Protein AF-T1EB18-F1 (afdb_monomer_lite)

Organism: Anopheles aquasalis (NCBI:txid42839)

Secondary structure (DSSP, 8-state):
-------------------------S--------SS----HHHHHHHHHHHHHHHHHHHHHHHHHHHHHHTSHHHHHHHTTHHHHHHHHHHHHHHHHHHHHHHHTT--THHHHHHHHHHHHHHHTTPPP-HHHHTTT--S---HHHHHHHHHHHTTTS-TT-----HHHHHHHHHHHHHHH--S-TTSPPPPHHHHHHHHHHHHHHHHHHHHHHHHHHHHHHHH-SS--HHHHHHHHHHHHHHHHHHHHHHHHHHHHHHHHHHHHH-GGGHHHHHHHHHHHHHHHHHHHHHHHHHHHTTHHHHHHHH-

pLDDT: mean 82.97, std 19.91, range [29.72, 98.75]

Sequence (308 aa):
YRWSGHARGHWQETMTILQENDPGLLNNGTTGLTPNDGVILSQVLREAKAKTEERERNLKQIQKHQYKKKLHFETLFDDYHGLVHLEALEMLSKQAQLKLESLMAPLTGKALEELQETMTEVKELCELPEMESETADADGTQTVDELEQKLRETIIDLDPSVKVDFGEILKSWSDYTAWLDENKHADGETRSVQDIFEKAMHALAQTTALCVLRMHKLAEILLISEHHSTATEADVLVQLTTVFCWHLSGVAARFCTELTNHNQNNSPSNESDGSTLITNIFLEGSNSTSYIQNAFQLFIPILQLGAA

Structure (mmCIF, N/CA/C/O backbone):
data_AF-T1EB18-F1
#
_entry.id   AF-T1EB18-F1
#
loop_
_atom_site.group_PDB
_atom_site.id
_atom_site.type_symbol
_atom_site.label_atom_id
_atom_site.label_alt_id
_atom_site.label_comp_id
_atom_site.label_asym_id
_atom_site.label_entity_id
_atom_site.label_seq_id
_atom_site.pdbx_PDB_ins_code
_atom_site.Cartn_x
_atom_site.Cartn_y
_atom_site.Cartn_z
_atom_site.occupancy
_atom_site.B_iso_or_equiv
_atom_site.auth_seq_id
_atom_site.auth_comp_id
_atom_site.auth_asym_id
_atom_site.auth_atom_id
_atom_site.pdbx_PDB_model_num
ATOM 1 N N . TYR A 1 1 ? -6.576 -37.513 -68.461 1.00 35.91 1 TYR A N 1
ATOM 2 C CA . TYR A 1 1 ? -6.617 -37.045 -69.858 1.00 35.91 1 TYR A CA 1
ATOM 3 C C . TYR A 1 1 ? -5.973 -35.672 -69.931 1.00 35.91 1 TYR A C 1
ATOM 5 O O . TYR A 1 1 ? -6.165 -34.867 -69.034 1.00 35.91 1 TYR A O 1
ATOM 13 N N . ARG A 1 2 ? -5.116 -35.495 -70.936 1.00 33.94 2 ARG A N 1
ATOM 14 C CA . ARG A 1 2 ? -4.273 -34.328 -71.238 1.00 33.94 2 ARG A CA 1
ATOM 15 C C . ARG A 1 2 ? -5.111 -33.187 -71.858 1.00 33.94 2 ARG A C 1
ATOM 17 O O . ARG A 1 2 ? -6.259 -33.442 -72.198 1.00 33.94 2 ARG A O 1
ATOM 24 N N . TRP A 1 3 ? -4.452 -32.038 -72.080 1.00 31.92 3 TRP A N 1
ATOM 25 C CA . TRP A 1 3 ? -4.815 -30.790 -72.806 1.00 31.92 3 TRP A CA 1
ATOM 26 C C . TRP A 1 3 ? -5.098 -29.601 -71.858 1.00 31.92 3 TRP A C 1
ATOM 28 O O . TRP A 1 3 ? -6.080 -29.629 -71.137 1.00 31.92 3 TRP A O 1
ATOM 38 N N . SER A 1 4 ? -4.182 -28.646 -71.613 1.00 33.25 4 SER A N 1
ATOM 39 C CA . SER A 1 4 ? -3.475 -27.663 -72.479 1.00 33.25 4 SER A CA 1
ATOM 40 C C . SER A 1 4 ? -4.336 -26.466 -72.904 1.00 33.25 4 SER A C 1
ATOM 42 O O . SER A 1 4 ? -5.259 -26.658 -73.684 1.00 33.25 4 SER A O 1
ATOM 44 N N . GLY A 1 5 ? -3.907 -25.239 -72.555 1.00 31.50 5 GLY A N 1
ATOM 45 C CA . GLY A 1 5 ? -4.131 -24.061 -73.413 1.00 31.50 5 GLY A CA 1
ATOM 46 C C . GLY A 1 5 ? -4.424 -22.711 -72.742 1.00 31.50 5 GLY A C 1
ATOM 47 O O . GLY A 1 5 ? -5.575 -22.341 -72.610 1.00 31.50 5 GLY A O 1
ATOM 48 N N . HIS A 1 6 ? -3.362 -21.970 -72.406 1.00 31.78 6 HIS A N 1
ATOM 49 C CA . HIS A 1 6 ? -3.142 -20.530 -72.653 1.00 31.78 6 HIS A CA 1
ATOM 50 C C . HIS A 1 6 ? -4.270 -19.466 -72.517 1.00 31.78 6 HIS A C 1
ATOM 52 O O . HIS A 1 6 ? -5.118 -19.321 -73.384 1.00 31.78 6 HIS A O 1
ATOM 58 N N . ALA A 1 7 ? -4.017 -18.556 -71.563 1.00 32.62 7 ALA A N 1
ATOM 59 C CA . ALA A 1 7 ? -3.806 -17.103 -71.726 1.00 32.62 7 ALA A CA 1
ATOM 60 C C . ALA A 1 7 ? -4.971 -16.098 -71.918 1.00 32.62 7 ALA A C 1
ATOM 62 O O . ALA A 1 7 ? -5.691 -16.119 -72.906 1.00 32.62 7 ALA A O 1
ATOM 63 N N . ARG A 1 8 ? -4.864 -15.051 -71.074 1.00 31.05 8 ARG A N 1
ATOM 64 C CA . ARG A 1 8 ? -5.254 -13.630 -71.231 1.00 31.05 8 ARG A CA 1
ATOM 65 C C . ARG A 1 8 ? -6.743 -13.263 -71.160 1.00 31.05 8 ARG A C 1
ATOM 67 O O . ARG A 1 8 ? -7.561 -13.748 -71.920 1.00 31.05 8 ARG A O 1
ATOM 74 N N . GLY A 1 9 ? -7.026 -12.265 -70.322 1.00 31.56 9 GLY A N 1
ATOM 75 C CA . GLY A 1 9 ? -8.305 -11.553 -70.257 1.00 31.56 9 GLY A CA 1
ATOM 76 C C . GLY A 1 9 ? -8.589 -11.116 -68.826 1.00 31.56 9 GLY A C 1
ATOM 77 O O . GLY A 1 9 ? -9.067 -11.907 -68.035 1.00 31.56 9 GLY A O 1
ATOM 78 N N . HIS A 1 10 ? -8.046 -9.976 -68.406 1.00 38.00 10 HIS A N 1
ATOM 79 C CA . HIS A 1 10 ? -8.822 -8.739 -68.269 1.00 38.00 10 HIS A CA 1
ATOM 80 C C . HIS A 1 10 ? -9.708 -8.727 -67.017 1.00 38.00 10 HIS A C 1
ATOM 82 O O . HIS A 1 10 ? -10.790 -9.295 -66.982 1.00 38.00 10 HIS A O 1
ATOM 88 N N . TRP A 1 11 ? -9.219 -7.998 -66.013 1.00 29.72 11 TRP A N 1
ATOM 89 C CA . TRP A 1 11 ? -9.999 -7.435 -64.921 1.00 29.72 11 TRP A CA 1
ATOM 90 C C . TRP A 1 11 ? -11.101 -6.522 -65.495 1.00 29.72 11 TRP A C 1
ATOM 92 O O . TRP A 1 11 ? -10.872 -5.360 -65.816 1.00 29.72 11 TRP A O 1
ATOM 102 N N . GLN A 1 12 ? -12.277 -7.105 -65.676 1.00 34.66 12 GLN A N 1
ATOM 103 C CA . GLN A 1 12 ? -13.614 -6.510 -65.719 1.00 34.66 12 GLN A CA 1
ATOM 104 C C . GLN A 1 12 ? -14.324 -7.234 -64.564 1.00 34.66 12 GLN A C 1
ATOM 106 O O . GLN A 1 12 ? -14.189 -8.444 -64.456 1.00 34.66 12 GLN A O 1
ATOM 111 N N . GLU A 1 13 ? -14.957 -6.646 -63.565 1.00 39.91 13 GLU A N 1
ATOM 112 C CA . GLU A 1 13 ? -15.755 -5.442 -63.417 1.00 39.91 13 GLU A CA 1
ATOM 113 C C . GLU A 1 13 ? -15.852 -5.211 -61.906 1.00 39.91 13 GLU A C 1
ATOM 115 O O . GLU A 1 13 ? -16.069 -6.170 -61.176 1.00 39.91 13 GLU A O 1
ATOM 120 N N . THR A 1 14 ? -15.725 -3.967 -61.453 1.00 37.41 14 THR A N 1
ATOM 121 C CA . THR A 1 14 ? -16.657 -3.318 -60.512 1.00 37.41 14 THR A CA 1
ATOM 122 C C . THR A 1 14 ? -16.026 -2.001 -60.086 1.00 37.41 14 THR A C 1
ATOM 124 O O . THR A 1 14 ? -15.282 -1.963 -59.113 1.00 37.41 14 THR A O 1
ATOM 127 N N . MET A 1 15 ? -16.310 -0.918 -60.806 1.00 35.84 15 MET A N 1
ATOM 128 C CA . MET A 1 15 ? -16.722 0.308 -60.122 1.00 35.84 15 MET A CA 1
ATOM 129 C C . MET A 1 15 ? -17.376 1.263 -61.118 1.00 35.84 15 MET A C 1
ATOM 131 O O . MET A 1 15 ? -16.737 1.938 -61.920 1.00 35.84 15 MET A O 1
ATOM 135 N N . THR A 1 16 ? -18.694 1.226 -61.059 1.00 39.66 16 THR A N 1
ATOM 136 C CA . THR A 1 16 ? -19.677 2.269 -61.327 1.00 39.66 16 THR A CA 1
ATOM 137 C C . THR A 1 16 ? -19.113 3.689 -61.494 1.00 39.66 16 THR A C 1
ATOM 139 O O . THR A 1 16 ? -18.669 4.329 -60.548 1.00 39.66 16 THR A O 1
ATOM 142 N N . ILE A 1 17 ? -19.172 4.157 -62.740 1.00 40.59 17 ILE A N 1
ATOM 143 C CA . ILE A 1 17 ? -19.657 5.463 -63.211 1.00 40.59 17 ILE A CA 1
ATOM 144 C C . ILE A 1 17 ? -19.913 6.513 -62.110 1.00 40.59 17 ILE A C 1
ATOM 146 O O . ILE A 1 17 ? -20.942 6.478 -61.441 1.00 40.59 17 ILE A O 1
ATOM 150 N N . LEU A 1 18 ? -19.056 7.534 -62.070 1.00 35.44 18 LEU A N 1
ATOM 151 C CA . LEU A 1 18 ? -19.477 8.928 -61.920 1.00 35.44 18 LEU A CA 1
ATOM 152 C C . LEU A 1 18 ? -18.779 9.734 -63.022 1.00 35.44 18 LEU A C 1
ATOM 154 O O . LEU A 1 18 ? -17.599 10.064 -62.936 1.00 35.44 18 LEU A O 1
ATOM 158 N N . GLN A 1 19 ? -19.516 9.965 -64.108 1.00 39.31 19 GLN A N 1
ATOM 159 C CA . GLN A 1 19 ? -19.239 11.046 -65.042 1.00 39.31 19 GLN A CA 1
ATOM 160 C C . GLN A 1 19 ? -19.678 12.345 -64.377 1.00 39.31 19 GLN A C 1
ATOM 162 O O . GLN A 1 19 ? -20.857 12.473 -64.072 1.00 39.31 19 GLN A O 1
ATOM 167 N N . GLU A 1 20 ? -18.774 13.310 -64.246 1.00 35.75 20 GLU A N 1
ATOM 168 C CA . GLU A 1 20 ? -19.122 14.726 -64.342 1.00 35.75 20 GLU A CA 1
ATOM 169 C C . GLU A 1 20 ? -17.867 15.543 -64.693 1.00 35.75 20 GLU A C 1
ATOM 171 O O . GLU A 1 20 ? -16.955 15.703 -63.894 1.00 35.75 20 GLU A O 1
ATOM 176 N N . ASN A 1 21 ? -17.833 15.971 -65.960 1.00 34.28 21 ASN A N 1
ATOM 177 C CA . ASN A 1 21 ? -17.252 17.207 -66.491 1.00 34.28 21 ASN A CA 1
ATOM 178 C C . ASN A 1 21 ? -15.937 17.743 -65.900 1.00 34.28 21 ASN A C 1
ATOM 180 O O . ASN A 1 21 ? -15.946 18.475 -64.916 1.00 34.28 21 ASN A O 1
ATOM 184 N N . ASP A 1 22 ? -14.856 17.593 -66.666 1.00 38.22 22 ASP A N 1
ATOM 185 C CA . ASP A 1 22 ? -13.725 18.524 -66.616 1.00 38.22 22 ASP A CA 1
ATOM 186 C C . ASP A 1 22 ? -13.431 19.022 -68.046 1.00 38.22 22 ASP A C 1
ATOM 188 O O . ASP A 1 22 ? -12.770 18.329 -68.829 1.00 38.22 22 ASP A O 1
ATOM 192 N N . PRO A 1 23 ? -14.006 20.162 -68.482 1.00 42.31 23 PRO A N 1
ATOM 193 C CA . PRO A 1 23 ? -13.724 20.717 -69.791 1.00 42.31 23 PRO A CA 1
ATOM 194 C C . PRO A 1 23 ? -12.602 21.754 -69.674 1.00 42.31 23 PRO A C 1
ATOM 196 O O . PRO A 1 23 ? -12.813 22.848 -69.158 1.00 42.31 23 PRO A O 1
ATOM 199 N N . GLY A 1 24 ? -11.432 21.454 -70.244 1.00 37.28 24 GLY A N 1
ATOM 200 C CA . GLY A 1 24 ? -10.524 22.517 -70.689 1.00 37.28 24 GLY A CA 1
ATOM 201 C C . GLY A 1 24 ? -9.061 22.404 -70.282 1.00 37.28 24 GLY A C 1
ATOM 202 O O . GLY A 1 24 ? -8.487 23.372 -69.796 1.00 37.28 24 GLY A O 1
ATOM 203 N N . LEU A 1 25 ? -8.404 21.291 -70.603 1.00 46.94 25 LEU A N 1
ATOM 204 C CA . LEU A 1 25 ? -6.999 21.360 -70.998 1.00 46.94 25 LEU A CA 1
ATOM 205 C C . LEU A 1 25 ? -6.944 21.078 -72.497 1.00 46.94 25 LEU A C 1
ATOM 207 O O . LEU A 1 25 ? -7.123 19.933 -72.900 1.00 46.94 25 LEU A O 1
ATOM 211 N N . LEU A 1 26 ? -6.766 22.131 -73.302 1.00 43.50 26 LEU A N 1
ATOM 212 C CA . LEU A 1 26 ? -5.869 22.206 -74.467 1.00 43.50 26 LEU A CA 1
ATOM 213 C C . LEU A 1 26 ? -6.271 23.359 -75.413 1.00 43.50 26 LEU A C 1
ATOM 215 O O . LEU A 1 26 ? -7.321 23.343 -76.046 1.00 43.50 26 LEU A O 1
ATOM 219 N N . ASN A 1 27 ? -5.313 24.281 -75.560 1.00 41.81 27 ASN A N 1
ATOM 220 C CA . ASN A 1 27 ? -4.990 25.088 -76.741 1.00 41.81 27 ASN A CA 1
ATOM 221 C C . ASN A 1 27 ? -5.851 26.305 -77.143 1.00 41.81 27 ASN A C 1
ATOM 223 O O . ASN A 1 27 ? -6.819 26.197 -77.888 1.00 41.81 27 ASN A O 1
ATOM 227 N N . ASN A 1 28 ? -5.298 27.483 -76.808 1.00 40.25 28 ASN A N 1
ATOM 228 C CA . ASN A 1 28 ? -4.898 28.589 -77.708 1.00 40.25 2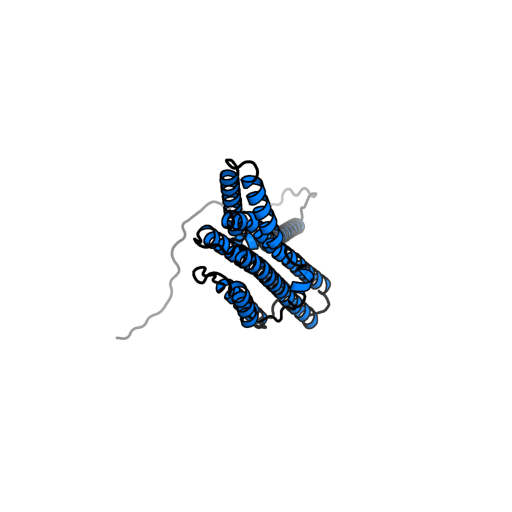8 ASN A CA 1
ATOM 229 C C . ASN A 1 28 ? -5.422 29.960 -77.255 1.00 40.25 28 ASN A C 1
ATOM 231 O O . ASN A 1 28 ? -6.625 30.160 -77.142 1.00 40.25 28 ASN A O 1
ATOM 235 N N . GLY A 1 29 ? -4.517 30.938 -77.130 1.00 34.31 29 GLY A N 1
ATOM 236 C CA . GLY A 1 29 ? -4.879 32.359 -77.180 1.00 34.31 29 GLY A CA 1
ATOM 237 C C . GLY A 1 29 ? -4.299 33.213 -76.059 1.00 34.31 29 GLY A C 1
ATOM 238 O O . GLY A 1 29 ? -4.858 33.325 -74.976 1.00 34.31 29 GLY A O 1
ATOM 239 N N . THR A 1 30 ? -3.191 33.879 -76.365 1.00 50.88 30 THR A N 1
ATOM 240 C CA . THR A 1 30 ? -2.752 35.140 -75.759 1.00 50.88 30 THR A CA 1
ATOM 241 C C . THR A 1 30 ? -3.914 36.111 -75.523 1.00 50.88 30 THR A C 1
ATOM 243 O O . THR A 1 30 ? -4.433 36.631 -76.503 1.00 50.88 30 THR A O 1
ATOM 246 N N . THR A 1 31 ? -4.249 36.428 -74.267 1.00 42.47 31 THR A N 1
ATOM 247 C CA . THR A 1 31 ? -4.858 37.719 -73.876 1.00 42.47 31 THR A CA 1
ATOM 248 C C . THR A 1 31 ? -4.901 37.863 -72.352 1.00 42.47 31 THR A C 1
ATOM 250 O O . THR A 1 31 ? -5.552 37.073 -71.680 1.00 42.47 31 THR A O 1
ATOM 253 N N . GLY A 1 32 ? -4.261 38.911 -71.819 1.00 41.47 32 GLY A N 1
ATOM 254 C CA . GLY A 1 32 ? -4.670 39.508 -70.541 1.00 41.47 32 GLY A CA 1
ATOM 255 C C . GLY A 1 32 ? -3.857 39.191 -69.283 1.00 41.47 32 GLY A C 1
ATOM 256 O O . GLY A 1 32 ? -4.443 39.128 -68.210 1.00 41.47 32 GLY A O 1
ATOM 257 N N . LEU A 1 33 ? -2.530 39.047 -69.360 1.00 39.03 33 LEU A N 1
ATOM 258 C CA . LEU A 1 33 ? -1.693 39.225 -68.167 1.00 39.03 33 LEU A CA 1
ATOM 259 C C . LEU A 1 33 ? -1.500 40.726 -67.915 1.00 39.03 33 LEU A C 1
ATOM 261 O O . LEU A 1 33 ? -0.715 41.381 -68.598 1.00 39.03 33 LEU A O 1
ATOM 265 N N . THR A 1 34 ? -2.208 41.269 -66.926 1.00 45.31 34 THR A N 1
ATOM 266 C CA . THR A 1 34 ? -1.762 42.476 -66.222 1.00 45.31 34 THR A CA 1
ATOM 267 C C . THR A 1 34 ? -0.538 42.095 -65.382 1.00 45.31 34 THR A C 1
ATOM 269 O O . THR A 1 34 ? -0.651 41.215 -64.524 1.00 45.31 34 THR A O 1
ATOM 272 N N . PRO A 1 35 ? 0.642 42.691 -65.610 1.00 48.31 35 PRO A N 1
ATOM 273 C CA . PRO A 1 35 ? 1.857 42.283 -64.925 1.00 48.31 35 PRO A CA 1
ATOM 274 C C . PRO A 1 35 ? 1.935 42.998 -63.577 1.00 48.31 35 PRO A C 1
ATOM 276 O O . PRO A 1 35 ? 2.548 44.059 -63.522 1.00 48.31 35 PRO A O 1
ATOM 279 N N . ASN A 1 36 ? 1.302 42.477 -62.513 1.00 48.25 36 ASN A N 1
ATOM 280 C CA . ASN A 1 36 ? 1.765 42.832 -61.160 1.00 48.25 36 ASN A CA 1
ATOM 281 C C . ASN A 1 36 ? 1.329 42.016 -59.930 1.00 48.25 36 ASN A C 1
ATOM 283 O O . ASN A 1 36 ? 1.527 42.518 -58.836 1.00 48.25 36 ASN A O 1
ATOM 287 N N . ASP A 1 37 ? 0.819 40.789 -60.022 1.00 50.00 37 ASP A N 1
ATOM 288 C CA . ASP A 1 37 ? 0.705 39.963 -58.800 1.00 50.00 37 ASP A CA 1
ATOM 289 C C . ASP A 1 37 ? 0.818 38.476 -59.135 1.00 50.00 37 ASP A C 1
ATOM 291 O O . ASP A 1 37 ? -0.136 37.701 -59.147 1.00 50.00 37 ASP A O 1
ATOM 295 N N . GLY A 1 38 ? 2.034 38.080 -59.504 1.00 47.12 38 GLY A N 1
ATOM 296 C CA . GLY A 1 38 ? 2.382 36.681 -59.689 1.00 47.12 38 GLY A CA 1
ATOM 297 C C . GLY A 1 38 ? 2.643 36.043 -58.335 1.00 47.12 38 GLY A C 1
ATOM 298 O O . GLY A 1 38 ? 3.783 36.043 -57.878 1.00 47.12 38 GLY A O 1
ATOM 299 N N . VAL A 1 39 ? 1.619 35.465 -57.704 1.00 56.50 39 VAL A N 1
ATOM 300 C CA . VAL A 1 39 ? 1.867 34.516 -56.615 1.00 56.50 39 VAL A CA 1
ATOM 301 C C . VAL A 1 39 ? 2.577 33.320 -57.242 1.00 56.50 39 VAL A C 1
ATOM 303 O O . VAL A 1 39 ? 1.981 32.512 -57.955 1.00 56.50 39 VAL A O 1
ATOM 306 N N . ILE A 1 40 ? 3.894 33.262 -57.060 1.00 69.75 40 ILE A N 1
ATOM 307 C CA . ILE A 1 40 ? 4.738 32.243 -57.672 1.00 69.75 40 ILE A CA 1
ATOM 308 C C . ILE A 1 40 ? 4.269 30.892 -57.125 1.00 69.75 40 ILE A C 1
ATOM 310 O O . ILE A 1 40 ? 4.207 30.702 -55.914 1.00 69.75 40 ILE A O 1
ATOM 314 N N . LEU A 1 41 ? 3.946 29.931 -57.993 1.00 62.25 41 LEU A N 1
ATOM 315 C CA . LEU A 1 41 ? 3.484 28.597 -57.585 1.00 62.25 41 LEU A CA 1
ATOM 316 C C . LEU A 1 41 ? 4.438 27.933 -56.571 1.00 62.25 41 LEU A C 1
ATOM 318 O O . LEU A 1 41 ? 4.001 27.226 -55.668 1.00 62.25 41 LEU A O 1
ATOM 322 N N . SER A 1 42 ? 5.740 28.219 -56.661 1.00 64.06 42 SER A N 1
ATOM 323 C CA . SER A 1 42 ? 6.738 27.778 -55.680 1.00 64.06 42 SER A CA 1
ATOM 324 C C . SER A 1 42 ? 6.554 28.401 -54.289 1.00 64.06 42 SER A C 1
ATOM 326 O O . SER A 1 42 ? 6.836 27.736 -53.296 1.00 64.06 42 SER A O 1
ATOM 328 N N . GLN A 1 43 ? 6.051 29.633 -54.194 1.00 76.31 43 GLN A N 1
ATOM 329 C CA . GLN A 1 43 ? 5.703 30.297 -52.938 1.00 76.31 43 GLN A CA 1
ATOM 330 C C . GLN A 1 43 ? 4.457 29.662 -52.315 1.00 76.31 43 GLN A C 1
ATOM 332 O O . GLN A 1 43 ? 4.492 29.325 -51.135 1.00 76.31 43 GLN A O 1
ATOM 337 N N . VAL A 1 44 ? 3.425 29.377 -53.118 1.00 79.38 44 VAL A N 1
ATOM 338 C CA . VAL A 1 44 ? 2.217 28.660 -52.661 1.00 79.38 44 VAL A CA 1
ATOM 339 C C . VAL A 1 44 ? 2.562 27.256 -52.167 1.00 79.38 44 VAL A C 1
ATOM 341 O O . VAL A 1 44 ? 2.127 26.851 -51.093 1.00 79.38 44 VAL A O 1
ATOM 344 N N . LEU A 1 45 ? 3.385 26.509 -52.910 1.00 72.50 45 LEU A N 1
ATOM 345 C CA . LEU A 1 45 ? 3.817 25.165 -52.517 1.00 72.50 45 LEU A CA 1
ATOM 346 C C . LEU A 1 45 ? 4.699 25.184 -51.261 1.00 72.50 45 LEU A C 1
ATOM 348 O O . LEU A 1 45 ? 4.582 24.297 -50.416 1.00 72.50 45 LEU A O 1
ATOM 352 N N . ARG A 1 46 ? 5.561 26.197 -51.106 1.00 78.00 46 ARG A N 1
ATOM 353 C CA . ARG A 1 46 ? 6.393 26.372 -49.907 1.00 78.00 46 ARG A CA 1
ATOM 354 C C . ARG A 1 46 ? 5.550 26.723 -48.683 1.00 78.00 46 ARG A C 1
ATOM 356 O O . ARG A 1 46 ? 5.802 26.179 -47.613 1.00 78.00 46 ARG A O 1
ATOM 363 N N . GLU A 1 47 ? 4.550 27.582 -48.842 1.00 82.19 47 GLU A N 1
ATOM 364 C CA . GLU A 1 47 ? 3.612 27.951 -47.780 1.00 82.19 47 GLU A CA 1
ATOM 365 C C . GLU A 1 47 ? 2.708 26.772 -47.392 1.00 82.19 47 GLU A C 1
ATOM 367 O O . GLU A 1 47 ? 2.547 26.478 -46.209 1.00 82.19 47 GLU A O 1
ATOM 372 N N . ALA A 1 48 ? 2.203 26.016 -48.373 1.00 74.44 48 ALA A N 1
ATOM 373 C CA . ALA A 1 48 ? 1.446 24.792 -48.133 1.00 74.44 48 ALA A CA 1
ATOM 374 C C . ALA A 1 48 ? 2.285 23.744 -47.383 1.00 74.44 48 ALA A C 1
ATOM 376 O O . ALA A 1 48 ? 1.810 23.192 -46.390 1.00 74.44 48 ALA A O 1
ATOM 377 N N . LYS A 1 49 ? 3.546 23.531 -47.793 1.00 80.12 49 LYS A N 1
ATOM 378 C CA . LYS A 1 49 ? 4.486 22.630 -47.109 1.00 80.12 49 LYS A CA 1
ATOM 379 C C . LYS A 1 49 ? 4.778 23.085 -45.674 1.00 80.12 49 LYS A C 1
ATOM 381 O O . LYS A 1 49 ? 4.727 22.271 -44.754 1.00 80.12 49 LYS A O 1
ATOM 386 N N . ALA A 1 50 ? 5.028 24.378 -45.464 1.00 81.12 50 ALA A N 1
ATOM 387 C CA . ALA A 1 50 ? 5.262 24.934 -44.131 1.00 81.12 50 ALA A CA 1
ATOM 388 C C . ALA A 1 50 ? 4.041 24.742 -43.215 1.00 81.12 50 ALA A C 1
ATOM 390 O O . ALA A 1 50 ? 4.188 24.313 -42.072 1.00 81.12 50 ALA A O 1
ATOM 391 N N . LYS A 1 51 ? 2.831 24.961 -43.741 1.00 84.44 51 LYS A N 1
ATOM 392 C CA . LYS A 1 51 ? 1.571 24.773 -43.011 1.00 84.44 51 LYS A CA 1
ATOM 393 C C . LYS A 1 51 ? 1.288 23.305 -42.686 1.00 84.44 51 LYS A C 1
ATOM 395 O O . LYS A 1 51 ? 0.745 23.012 -41.621 1.00 84.44 51 LYS A O 1
ATOM 400 N N . THR A 1 52 ? 1.642 22.368 -43.570 1.00 74.19 52 THR A N 1
ATOM 401 C CA . THR A 1 52 ? 1.543 20.929 -43.271 1.00 74.19 52 THR A CA 1
ATOM 402 C C . THR A 1 52 ? 2.551 20.497 -42.212 1.00 74.19 52 THR A C 1
ATOM 404 O O . THR A 1 52 ? 2.167 19.790 -41.286 1.00 74.19 52 THR A O 1
ATOM 407 N N . GLU A 1 53 ? 3.797 20.974 -42.283 1.00 82.38 53 GLU A N 1
ATOM 408 C CA . GLU A 1 53 ? 4.820 20.675 -41.273 1.00 82.38 53 GLU A CA 1
ATOM 409 C C . GLU A 1 53 ? 4.459 21.259 -39.900 1.00 82.38 53 GLU A C 1
ATOM 411 O O . GLU A 1 53 ? 4.648 20.606 -38.879 1.00 82.38 53 GLU A O 1
ATOM 416 N N . GLU A 1 54 ? 3.912 22.475 -39.850 1.00 81.25 54 GLU A N 1
ATOM 417 C CA . GLU A 1 54 ? 3.436 23.092 -38.609 1.00 81.25 54 GLU A CA 1
ATOM 418 C C . GLU A 1 54 ? 2.265 22.310 -37.998 1.00 81.25 54 GLU A C 1
ATOM 420 O O . GLU A 1 54 ? 2.275 22.016 -36.804 1.00 81.25 54 GLU A O 1
ATOM 425 N N . ARG A 1 55 ? 1.290 21.887 -38.814 1.00 70.69 55 ARG A N 1
ATOM 426 C CA . ARG A 1 55 ? 0.199 21.010 -38.355 1.00 70.69 55 ARG A CA 1
ATOM 427 C C . ARG A 1 55 ? 0.715 19.673 -37.833 1.00 70.69 55 ARG A C 1
ATOM 429 O O . ARG A 1 55 ? 0.220 19.202 -36.814 1.00 70.69 55 ARG A O 1
ATOM 436 N N . GLU A 1 56 ? 1.702 19.079 -38.496 1.00 74.88 56 GLU A N 1
ATOM 437 C CA . GLU A 1 56 ? 2.317 17.827 -38.056 1.00 74.88 56 GLU A CA 1
ATOM 438 C C . GLU A 1 56 ? 3.063 18.004 -36.723 1.00 74.88 56 GLU A C 1
ATOM 440 O O . GLU A 1 56 ? 2.906 17.181 -35.822 1.00 74.88 56 GLU A O 1
ATOM 445 N N . ARG A 1 57 ? 3.815 19.102 -36.548 1.00 78.31 57 ARG A N 1
ATOM 446 C CA . ARG A 1 57 ? 4.462 19.449 -35.269 1.00 78.31 57 ARG A CA 1
ATOM 447 C C . ARG A 1 57 ? 3.431 19.644 -34.156 1.00 78.31 57 ARG A C 1
ATOM 449 O O . ARG A 1 57 ? 3.593 19.065 -33.084 1.00 78.31 57 ARG A O 1
ATOM 456 N N . ASN A 1 58 ? 2.350 20.377 -34.424 1.00 77.31 58 ASN A N 1
ATOM 457 C CA . ASN A 1 58 ? 1.276 20.610 -33.457 1.00 77.31 58 ASN A CA 1
ATOM 458 C C . ASN A 1 58 ? 0.570 19.302 -33.072 1.00 77.31 58 ASN A C 1
ATOM 460 O O . ASN A 1 58 ? 0.335 19.057 -31.891 1.00 77.31 58 ASN A O 1
ATOM 464 N N . LEU A 1 59 ? 0.285 18.426 -34.041 1.00 68.25 59 LEU A N 1
ATOM 465 C CA . LEU A 1 59 ? -0.315 17.118 -33.776 1.00 68.25 59 LEU A CA 1
ATOM 466 C C . LEU A 1 59 ? 0.612 16.236 -32.928 1.00 68.25 59 LEU A C 1
ATOM 468 O O . LEU A 1 59 ? 0.158 15.666 -31.939 1.00 68.25 59 LEU A O 1
ATOM 472 N N . LYS A 1 60 ? 1.912 16.183 -33.249 1.00 71.62 60 LYS A N 1
ATOM 473 C CA . LYS A 1 60 ? 2.918 15.467 -32.445 1.00 71.62 60 LYS A CA 1
ATOM 474 C C . LYS A 1 60 ? 3.025 16.030 -31.027 1.00 71.62 60 LYS A C 1
ATOM 476 O O . LYS A 1 60 ? 3.168 15.267 -30.076 1.00 71.62 60 LYS A O 1
ATOM 481 N N . GLN A 1 61 ? 2.925 17.348 -30.857 1.00 69.69 61 GLN A N 1
ATOM 482 C CA . GLN A 1 61 ? 2.960 17.987 -29.541 1.00 69.69 61 GLN A CA 1
ATOM 483 C C . GLN A 1 61 ? 1.707 17.670 -28.715 1.00 69.69 61 GLN A C 1
ATOM 485 O O . GLN A 1 61 ? 1.829 17.346 -27.534 1.00 69.69 61 GLN A O 1
ATOM 490 N N . ILE A 1 62 ? 0.521 17.692 -29.333 1.00 67.94 62 ILE A N 1
ATOM 491 C CA . ILE A 1 62 ? -0.739 17.284 -28.695 1.00 67.94 62 ILE A CA 1
ATOM 492 C C . ILE A 1 62 ? -0.687 15.802 -28.312 1.00 67.94 62 ILE A C 1
ATOM 494 O O . ILE A 1 62 ? -1.028 15.463 -27.183 1.00 67.94 62 ILE A O 1
ATOM 498 N N . GLN A 1 63 ? -0.204 14.927 -29.198 1.00 63.03 63 GLN A N 1
ATOM 499 C CA . GLN A 1 63 ? -0.031 13.498 -28.915 1.00 63.03 63 GLN A CA 1
ATOM 500 C C . GLN A 1 63 ? 0.954 13.262 -27.766 1.00 63.03 63 GLN A C 1
ATOM 502 O O . GLN A 1 63 ? 0.642 12.519 -26.841 1.00 63.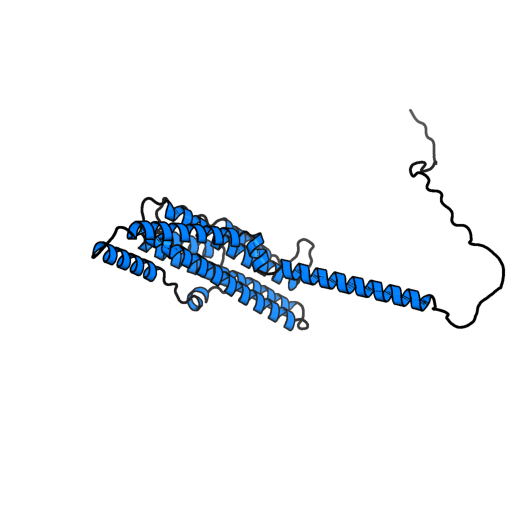03 63 GLN A O 1
ATOM 507 N N . LYS A 1 64 ? 2.104 13.951 -27.759 1.00 66.62 64 LYS A N 1
ATOM 508 C CA . LYS A 1 64 ? 3.079 13.890 -26.659 1.00 66.62 64 LYS A CA 1
ATOM 509 C C . LYS A 1 64 ? 2.473 14.364 -25.338 1.00 66.62 64 LYS A C 1
ATOM 511 O O . LYS A 1 64 ? 2.738 13.767 -24.301 1.00 66.62 64 LYS A O 1
ATOM 516 N N . HIS A 1 65 ? 1.669 15.426 -25.359 1.00 61.31 65 HIS A N 1
ATOM 517 C CA . HIS A 1 65 ? 0.989 15.923 -24.165 1.00 61.31 65 HIS A CA 1
ATOM 518 C C . HIS A 1 65 ? -0.089 14.947 -23.667 1.00 61.31 65 HIS A C 1
ATOM 520 O O . HIS A 1 65 ? -0.149 14.673 -22.474 1.00 61.31 65 HIS A O 1
ATOM 526 N N . GLN A 1 66 ? -0.885 14.364 -24.569 1.00 52.94 66 GLN A N 1
ATOM 527 C CA . GLN A 1 66 ? -1.865 13.331 -24.222 1.00 52.94 66 GLN A CA 1
ATOM 528 C C . GLN A 1 66 ? -1.202 12.072 -23.656 1.00 52.94 66 GLN A C 1
ATOM 530 O O . GLN A 1 66 ? -1.684 11.537 -22.665 1.00 52.94 66 GLN A O 1
ATOM 535 N N . TYR A 1 67 ? -0.089 11.628 -24.238 1.00 60.84 67 TYR A N 1
ATOM 536 C CA . TYR A 1 67 ? 0.679 10.486 -23.744 1.00 60.84 67 TYR A CA 1
ATOM 537 C C . TYR A 1 67 ? 1.283 10.764 -22.359 1.00 60.84 67 TYR A C 1
ATOM 539 O O . TYR A 1 67 ? 1.109 9.965 -21.450 1.00 60.84 67 TYR A O 1
ATOM 547 N N . LYS A 1 68 ? 1.872 11.948 -22.140 1.00 65.06 68 LYS A N 1
ATOM 548 C CA . LYS A 1 68 ? 2.343 12.362 -20.805 1.00 65.06 68 LYS A CA 1
ATOM 549 C C . LYS A 1 68 ? 1.227 12.430 -19.764 1.00 65.06 68 LYS A C 1
ATOM 551 O O . LYS A 1 68 ? 1.470 12.100 -18.614 1.00 65.06 68 LYS A O 1
ATOM 556 N N . LYS A 1 69 ? 0.025 12.864 -20.158 1.00 59.41 69 LYS A N 1
ATOM 557 C CA . LYS A 1 69 ? -1.140 12.875 -19.267 1.00 59.41 69 LYS A CA 1
ATOM 558 C C . LYS A 1 69 ? -1.587 11.455 -18.915 1.00 59.41 69 LYS A C 1
ATOM 560 O O . LYS A 1 69 ? -1.911 11.210 -17.767 1.00 59.41 69 LYS A O 1
ATOM 565 N N . LYS A 1 70 ? -1.576 10.528 -19.879 1.00 62.38 70 LYS A N 1
ATOM 566 C CA . LYS A 1 70 ? -1.859 9.106 -19.621 1.00 62.38 70 LYS A CA 1
ATOM 567 C C . LYS A 1 70 ? -0.823 8.454 -18.706 1.00 62.38 70 LYS A C 1
ATOM 569 O O . LYS A 1 70 ? -1.184 7.605 -17.913 1.00 62.38 70 LYS A O 1
ATOM 574 N N . LEU A 1 71 ? 0.435 8.880 -18.799 1.00 77.19 71 LEU A N 1
ATOM 575 C CA . LEU A 1 71 ? 1.523 8.403 -17.944 1.00 77.19 71 LEU A CA 1
ATOM 576 C C . LEU A 1 71 ? 1.592 9.118 -16.582 1.00 77.19 71 LEU A C 1
ATOM 578 O O . LEU A 1 71 ? 2.540 8.933 -15.825 1.00 77.19 71 LEU A O 1
ATOM 582 N N . HIS A 1 72 ? 0.630 9.984 -16.270 1.00 87.88 72 HIS A N 1
ATOM 583 C CA . HIS A 1 72 ? 0.585 10.616 -14.963 1.00 87.88 72 HIS A CA 1
ATOM 584 C C . HIS A 1 72 ? 0.172 9.586 -13.908 1.00 87.88 72 HIS A C 1
ATOM 586 O O . HIS A 1 72 ? -0.800 8.858 -14.117 1.00 87.88 72 HIS A O 1
ATOM 592 N N . PHE A 1 73 ? 0.892 9.548 -12.784 1.00 91.81 73 PHE A N 1
ATOM 593 C CA . PHE A 1 73 ? 0.685 8.570 -11.717 1.00 91.81 73 PHE A CA 1
ATOM 594 C C . PHE A 1 73 ? -0.786 8.448 -11.307 1.00 91.81 73 PHE A C 1
ATOM 596 O O . PHE A 1 73 ? -1.314 7.343 -11.305 1.00 91.81 73 PHE A O 1
ATOM 603 N N . GLU A 1 74 ? -1.475 9.567 -11.056 1.00 91.31 74 GLU A N 1
ATOM 604 C CA . GLU A 1 74 ? -2.886 9.561 -10.640 1.00 91.31 74 GLU A CA 1
ATOM 605 C C . GLU A 1 74 ? -3.808 8.896 -11.671 1.00 91.31 74 GLU A C 1
ATOM 607 O O . GLU A 1 74 ? -4.749 8.199 -11.306 1.00 91.31 74 GLU A O 1
ATOM 612 N N . THR A 1 75 ? -3.528 9.080 -12.967 1.00 93.00 75 THR A N 1
ATOM 613 C CA . THR A 1 75 ? -4.312 8.449 -14.041 1.00 93.00 75 THR A CA 1
ATOM 614 C C . THR A 1 75 ? -4.078 6.943 -14.071 1.00 93.00 75 THR A C 1
ATOM 616 O O . THR A 1 75 ? -5.033 6.182 -14.151 1.00 93.00 75 THR A O 1
ATOM 619 N N . LEU A 1 76 ? -2.823 6.502 -13.945 1.00 95.94 76 LEU A N 1
ATOM 620 C CA . LEU A 1 76 ? -2.502 5.075 -13.879 1.00 95.94 76 LEU A CA 1
ATOM 621 C C . LEU A 1 76 ? -3.067 4.426 -12.613 1.00 95.94 76 LEU A C 1
ATOM 623 O O . LEU A 1 76 ? -3.569 3.309 -12.661 1.00 95.94 76 LEU A O 1
ATOM 627 N N . PHE A 1 77 ? -2.998 5.121 -11.482 1.00 96.88 77 PHE A N 1
ATOM 628 C CA . PHE A 1 77 ? -3.541 4.649 -10.215 1.00 96.88 77 PHE A CA 1
ATOM 629 C C . PHE A 1 77 ? -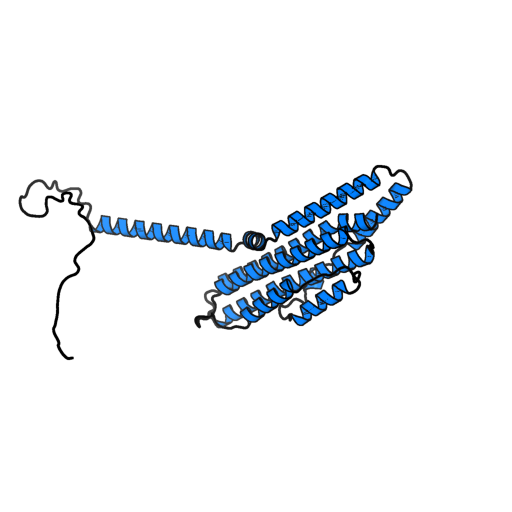5.058 4.436 -10.306 1.00 96.88 77 PHE A C 1
ATOM 631 O O . PHE A 1 77 ? -5.557 3.412 -9.837 1.00 96.88 77 PHE A O 1
ATOM 638 N N . ASP A 1 78 ? -5.776 5.345 -10.972 1.00 96.25 78 ASP A N 1
ATOM 639 C CA . ASP A 1 78 ? -7.200 5.190 -11.287 1.00 96.25 78 ASP A CA 1
ATOM 640 C C . ASP A 1 78 ? -7.463 4.033 -12.269 1.00 96.25 78 ASP A C 1
ATOM 642 O O . ASP A 1 78 ? -8.342 3.207 -12.024 1.00 96.25 78 ASP A O 1
ATOM 646 N N . ASP A 1 79 ? -6.643 3.876 -13.316 1.00 96.62 79 ASP A N 1
ATOM 647 C CA . ASP A 1 79 ? -6.740 2.745 -14.257 1.00 96.62 79 ASP A CA 1
ATOM 648 C C . ASP A 1 79 ? -6.568 1.383 -13.542 1.00 96.62 79 ASP A C 1
ATOM 650 O O . ASP A 1 79 ? -7.230 0.395 -13.879 1.00 96.62 79 ASP A O 1
ATOM 654 N N . TYR A 1 80 ? -5.728 1.322 -12.502 1.00 98.06 80 TYR A N 1
ATOM 655 C CA . TYR A 1 80 ? -5.579 0.159 -11.614 1.00 98.06 80 TYR A CA 1
ATOM 656 C C . TYR A 1 80 ? -6.616 0.102 -10.479 1.00 98.06 80 TYR A C 1
ATOM 658 O O . TYR A 1 80 ? -6.505 -0.743 -9.594 1.00 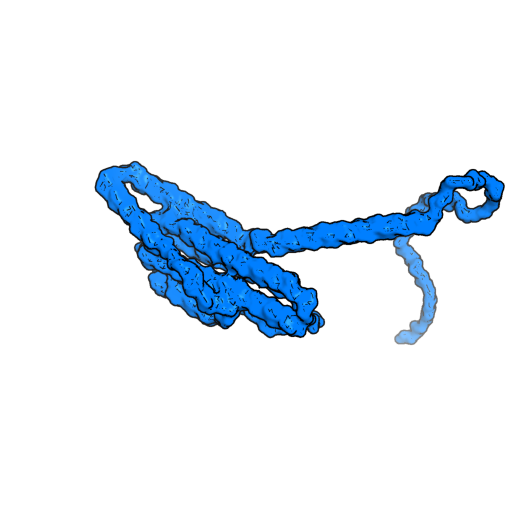98.06 80 TYR A O 1
ATOM 666 N N . HIS A 1 81 ? -7.655 0.939 -10.532 1.00 97.75 81 HIS A N 1
ATOM 667 C CA . HIS A 1 81 ? -8.788 0.980 -9.600 1.00 97.75 81 HIS A CA 1
ATOM 668 C C . HIS A 1 81 ? -8.403 1.384 -8.165 1.00 97.75 81 HIS A C 1
ATOM 670 O O . HIS A 1 81 ? -9.157 1.150 -7.218 1.00 97.75 81 HIS A O 1
ATOM 676 N N . GLY A 1 82 ? -7.247 2.026 -7.987 1.00 97.25 82 GLY A N 1
ATOM 677 C CA . GLY A 1 82 ? -6.749 2.450 -6.683 1.00 97.25 82 GLY A CA 1
ATOM 678 C C . GLY A 1 82 ? -7.675 3.445 -5.981 1.00 97.25 82 GLY A C 1
ATOM 679 O O . GLY A 1 82 ? -7.953 3.286 -4.791 1.00 97.25 82 GLY A O 1
ATOM 680 N N . LEU A 1 83 ? -8.227 4.416 -6.723 1.00 95.19 83 LEU A N 1
ATOM 681 C CA . LEU A 1 83 ? -9.193 5.381 -6.183 1.00 95.19 83 LEU A CA 1
ATOM 682 C C . LEU A 1 83 ? -10.481 4.700 -5.719 1.00 95.19 83 LEU A C 1
ATOM 684 O O . LEU A 1 83 ? -10.955 4.984 -4.626 1.00 95.19 83 LEU A O 1
ATOM 688 N N . VAL A 1 84 ? -10.998 3.739 -6.489 1.00 97.50 84 VAL A N 1
ATOM 689 C CA . VAL A 1 84 ? -12.214 2.990 -6.132 1.00 97.50 84 VAL A CA 1
ATOM 690 C C . VAL A 1 84 ? -12.034 2.243 -4.808 1.00 97.50 84 VAL A C 1
ATOM 692 O O . VAL A 1 84 ? -12.935 2.231 -3.972 1.00 97.50 84 VAL A O 1
ATOM 695 N N . HIS A 1 85 ? -10.871 1.625 -4.590 1.00 98.19 85 HIS A N 1
ATOM 696 C CA . HIS A 1 85 ? -10.580 0.937 -3.331 1.00 98.19 85 HIS A CA 1
ATOM 697 C C . HIS A 1 85 ? -10.410 1.900 -2.155 1.00 98.19 85 HIS A C 1
ATOM 699 O O . HIS A 1 85 ? -10.876 1.595 -1.058 1.00 98.19 85 HIS A O 1
ATOM 705 N N . LEU A 1 86 ? -9.803 3.067 -2.380 1.00 96.81 86 LEU A N 1
ATOM 706 C CA . LEU A 1 86 ? -9.673 4.094 -1.350 1.00 96.81 86 LEU A CA 1
ATOM 707 C C . LEU A 1 86 ? -11.038 4.681 -0.964 1.00 96.81 86 LEU A C 1
ATOM 709 O O . LEU A 1 86 ? -11.350 4.778 0.218 1.00 96.81 86 LEU A O 1
ATOM 713 N N . GLU A 1 87 ? -11.884 4.997 -1.944 1.00 97.88 87 GLU A N 1
ATOM 714 C CA . GLU A 1 87 ? -13.255 5.466 -1.717 1.00 97.88 87 GLU A CA 1
ATOM 715 C C . GLU A 1 87 ? -14.094 4.422 -0.973 1.00 97.88 87 GLU A C 1
ATOM 717 O O . GLU A 1 87 ? -14.852 4.761 -0.063 1.00 97.88 87 GLU A O 1
ATOM 722 N N . ALA A 1 88 ? -13.946 3.141 -1.322 1.00 98.31 88 ALA A N 1
ATOM 723 C CA . ALA A 1 88 ? -14.611 2.054 -0.615 1.00 98.31 88 ALA A CA 1
ATOM 724 C C . ALA A 1 88 ? -14.163 1.973 0.850 1.00 98.31 88 ALA A C 1
ATOM 726 O O . ALA A 1 88 ? -15.005 1.940 1.749 1.00 98.31 88 ALA A O 1
ATOM 727 N N . LEU A 1 89 ? -12.856 2.048 1.104 1.00 98.31 89 LEU A N 1
ATOM 728 C CA . LEU A 1 89 ? -12.310 2.092 2.456 1.00 98.31 89 LEU A CA 1
ATOM 729 C C . LEU A 1 89 ? -12.791 3.328 3.238 1.00 98.31 89 LEU A C 1
ATOM 731 O O . LEU A 1 89 ? -13.173 3.209 4.402 1.00 98.31 89 LEU A O 1
ATOM 735 N N . GLU A 1 90 ? -12.863 4.501 2.605 1.00 98.12 90 GLU A N 1
ATOM 736 C CA . GLU A 1 90 ? -13.436 5.702 3.221 1.00 98.12 90 GLU A CA 1
ATOM 737 C C . GLU A 1 90 ? -14.909 5.518 3.595 1.00 98.12 90 GLU A C 1
ATOM 739 O O . GLU A 1 90 ? -15.346 5.993 4.645 1.00 98.12 90 GLU A O 1
ATOM 744 N N . MET A 1 91 ? -15.698 4.861 2.741 1.00 98.38 91 MET A N 1
ATOM 745 C CA . MET A 1 91 ? -17.102 4.572 3.034 1.00 98.38 91 MET A CA 1
ATOM 746 C C . MET A 1 91 ? -17.239 3.635 4.235 1.00 98.38 91 MET A C 1
ATOM 748 O O . MET A 1 91 ? -18.069 3.901 5.106 1.00 98.38 91 MET A O 1
ATOM 752 N N . LEU A 1 92 ? -16.411 2.589 4.319 1.00 98.44 92 LEU A N 1
ATOM 753 C CA . LEU A 1 92 ? -16.372 1.679 5.468 1.00 98.44 92 LEU A CA 1
ATOM 754 C C . LEU A 1 92 ? -15.988 2.417 6.756 1.00 98.44 92 LEU A C 1
ATOM 756 O O . LEU A 1 92 ? -16.655 2.264 7.778 1.00 98.44 92 LEU A O 1
ATOM 760 N N . SER A 1 93 ? -14.974 3.279 6.687 1.00 98.50 93 SER A N 1
ATOM 761 C CA . SER A 1 93 ? -14.532 4.119 7.803 1.00 98.50 93 SER A CA 1
ATOM 762 C C . SER A 1 93 ? -15.641 5.057 8.295 1.00 98.50 93 SER A C 1
ATOM 764 O O . SER A 1 93 ? -15.984 5.062 9.479 1.00 98.50 93 SER A O 1
ATOM 766 N N . LYS A 1 94 ? -16.300 5.779 7.375 1.00 98.38 94 LYS A N 1
ATOM 767 C CA . LYS A 1 94 ? -17.452 6.650 7.681 1.00 98.38 94 LYS A CA 1
ATOM 768 C C . LYS A 1 94 ? -18.612 5.856 8.282 1.00 98.38 94 LYS A C 1
ATOM 770 O O . LYS A 1 94 ? -19.255 6.315 9.224 1.00 98.38 94 LYS A O 1
ATOM 775 N N . GLN A 1 95 ? -18.888 4.660 7.765 1.00 97.75 95 GLN A N 1
ATOM 776 C CA . GLN A 1 95 ? -19.923 3.786 8.314 1.00 97.75 95 GLN A CA 1
ATOM 777 C C . GLN A 1 95 ? -19.586 3.339 9.742 1.00 97.75 95 GLN A C 1
ATOM 779 O O . GLN A 1 95 ? -20.481 3.313 10.590 1.00 97.75 95 GLN A O 1
ATOM 784 N N . ALA A 1 96 ? -18.326 2.994 10.014 1.00 97.38 96 ALA A N 1
ATOM 785 C CA . ALA A 1 96 ? -17.876 2.610 11.345 1.00 97.38 96 ALA A CA 1
ATOM 786 C C . ALA A 1 96 ? -17.999 3.775 12.336 1.00 97.38 96 ALA A C 1
ATOM 788 O O . ALA A 1 96 ? -18.580 3.608 13.407 1.00 97.38 96 ALA A O 1
ATOM 789 N N . GLN A 1 97 ? -17.588 4.977 11.923 1.00 97.56 97 GLN A N 1
ATOM 790 C CA . GLN A 1 97 ? -17.739 6.196 12.715 1.00 97.56 97 GLN A CA 1
ATOM 791 C C . GLN A 1 97 ? -19.207 6.482 13.074 1.00 97.56 97 GLN A C 1
ATOM 793 O O . GLN A 1 97 ? -19.523 6.710 14.238 1.00 97.56 97 GLN A O 1
ATOM 798 N N . LEU A 1 98 ? -20.128 6.418 12.106 1.00 97.88 98 LEU A N 1
ATOM 799 C CA . LEU A 1 98 ? -21.557 6.655 12.364 1.00 97.88 98 LEU A CA 1
ATOM 800 C C . LEU A 1 98 ? -22.161 5.622 13.328 1.00 97.88 98 LEU A C 1
ATOM 802 O O . LEU A 1 98 ? -23.016 5.958 14.150 1.00 97.88 98 LEU A O 1
ATOM 806 N N . LYS A 1 99 ? -21.733 4.356 13.235 1.00 96.69 99 LYS A N 1
ATOM 807 C CA . LYS A 1 99 ? -22.150 3.309 14.179 1.00 96.69 99 LYS A CA 1
ATOM 808 C C . LYS A 1 99 ? -21.629 3.597 15.583 1.00 96.69 99 LYS A C 1
ATOM 810 O O . LYS A 1 99 ? -22.405 3.507 16.531 1.00 96.69 99 LYS A O 1
ATOM 815 N N . LEU A 1 100 ? -20.363 3.988 15.703 1.00 95.62 100 LEU A N 1
ATOM 816 C CA . LEU A 1 100 ? -19.754 4.357 16.975 1.00 95.62 100 LEU A CA 1
ATOM 817 C C . LEU A 1 100 ? -20.485 5.544 17.620 1.00 95.62 100 LEU A C 1
ATOM 819 O O . LEU A 1 100 ? -20.888 5.464 18.777 1.00 95.62 100 LEU A O 1
ATOM 823 N N . GLU A 1 101 ? -20.770 6.603 16.859 1.00 95.69 101 GLU A N 1
ATOM 824 C CA . GLU A 1 101 ? -21.555 7.751 17.336 1.00 95.69 101 GLU A CA 1
ATOM 825 C C . GLU A 1 101 ? -22.949 7.328 17.832 1.00 95.69 101 GLU A C 1
ATOM 827 O O . GLU A 1 101 ? -23.413 7.793 18.877 1.00 95.69 101 GLU A O 1
ATOM 832 N N . SER A 1 102 ? -23.606 6.396 17.133 1.00 96.50 102 SER A N 1
ATOM 833 C CA . SER A 1 102 ? -24.894 5.841 17.560 1.00 96.50 102 SER A CA 1
ATOM 834 C C . SER A 1 102 ? -24.802 5.019 18.852 1.00 96.50 102 SER A C 1
ATOM 836 O O . SER A 1 102 ? -25.770 5.014 19.615 1.00 96.50 102 SER A O 1
ATOM 838 N N . LEU A 1 103 ? -23.691 4.314 19.092 1.00 93.88 103 LEU A N 1
ATOM 839 C CA . LEU A 1 103 ? -23.444 3.570 20.334 1.00 93.88 103 LEU A CA 1
ATOM 840 C C . LEU A 1 103 ? -23.156 4.517 21.505 1.00 93.88 103 LEU A C 1
ATOM 842 O O . LEU A 1 103 ? -23.616 4.274 22.619 1.00 93.88 103 LEU A O 1
ATOM 846 N N . MET A 1 104 ? -22.459 5.624 21.243 1.00 93.62 104 MET A N 1
ATOM 847 C CA . MET A 1 104 ? -22.116 6.636 22.245 1.00 93.62 104 MET A CA 1
ATOM 848 C C . MET A 1 104 ? -23.305 7.518 22.645 1.00 93.62 104 MET A C 1
ATOM 850 O O . MET A 1 104 ? -23.401 7.922 23.801 1.00 93.62 104 MET A O 1
ATOM 854 N N . ALA A 1 105 ? -24.224 7.812 21.720 1.00 95.31 105 ALA A N 1
ATOM 855 C CA . ALA A 1 105 ? -25.335 8.745 21.932 1.00 95.31 105 ALA A CA 1
ATOM 856 C C . ALA A 1 105 ? -26.193 8.508 23.201 1.00 95.31 105 ALA A C 1
ATOM 858 O O . ALA A 1 105 ? -26.544 9.493 23.856 1.00 95.31 105 ALA A O 1
ATOM 859 N N . PRO A 1 106 ? -26.571 7.267 23.577 1.00 95.88 106 PRO A N 1
ATOM 860 C CA . PRO A 1 106 ? -27.328 7.019 24.807 1.00 95.88 106 PRO A CA 1
ATOM 861 C C . PRO A 1 106 ? -26.468 6.976 26.083 1.00 95.88 106 PRO A C 1
ATOM 863 O O . PRO A 1 106 ? -27.029 6.964 27.183 1.00 95.88 106 PRO A O 1
ATOM 866 N N . LEU A 1 107 ? -25.137 6.916 25.973 1.00 94.81 107 LEU A N 1
ATOM 867 C CA . LEU A 1 107 ? -24.237 6.803 27.120 1.00 94.81 107 LEU A CA 1
ATOM 868 C C . LEU A 1 107 ? -24.039 8.163 27.797 1.00 94.81 107 LEU A C 1
ATOM 870 O O . LEU A 1 107 ? -23.968 9.208 27.156 1.00 94.81 107 LEU A O 1
ATOM 874 N N . THR A 1 108 ? -23.941 8.158 29.127 1.00 93.69 108 THR A N 1
ATOM 875 C CA . THR A 1 108 ? -23.704 9.366 29.932 1.00 93.69 108 THR A CA 1
ATOM 876 C C . THR A 1 108 ? -22.830 9.054 31.146 1.00 93.69 108 THR A C 1
ATOM 878 O O . THR A 1 108 ? -22.762 7.910 31.602 1.00 93.69 108 THR A O 1
ATOM 881 N N . GLY A 1 109 ? -22.171 10.083 31.689 1.00 94.56 109 GLY A N 1
ATOM 882 C CA . GLY A 1 109 ? -21.318 9.960 32.872 1.00 94.56 109 GLY A CA 1
ATOM 883 C C . GLY A 1 109 ? -20.169 8.972 32.658 1.00 94.56 109 GLY A C 1
ATOM 884 O O . GLY A 1 109 ? -19.561 8.951 31.593 1.00 94.56 109 GLY A O 1
ATOM 885 N N . LYS A 1 110 ? -19.915 8.119 33.657 1.00 94.38 110 LYS A N 1
ATOM 886 C CA . LYS A 1 110 ? -18.749 7.222 33.685 1.00 94.38 110 LYS A CA 1
ATOM 887 C C . LYS A 1 110 ? -18.658 6.281 32.476 1.00 94.38 110 LYS A C 1
ATOM 889 O O . LYS A 1 110 ? -17.574 6.079 31.956 1.00 94.38 110 LYS A O 1
ATOM 894 N N . ALA A 1 111 ? -19.785 5.745 32.002 1.00 92.75 111 ALA A N 1
ATOM 895 C CA . ALA A 1 111 ? -19.785 4.822 30.862 1.00 92.75 111 ALA A CA 1
ATOM 896 C C . ALA A 1 111 ? -19.378 5.506 29.544 1.00 92.75 111 ALA A C 1
ATOM 898 O O . ALA A 1 111 ? -18.779 4.877 28.681 1.00 92.75 111 ALA A O 1
ATOM 899 N N . LEU A 1 112 ? -19.703 6.796 29.386 1.00 94.31 112 LEU A N 1
ATOM 900 C CA . LEU A 1 112 ? -19.268 7.576 28.227 1.00 94.31 112 LEU A CA 1
ATOM 901 C C . LEU A 1 112 ? -17.775 7.918 28.322 1.00 94.31 112 LEU A C 1
ATOM 903 O O . LEU A 1 112 ? -17.079 7.840 27.316 1.00 94.31 112 LEU A O 1
ATOM 907 N N . GLU A 1 113 ? -17.300 8.282 29.518 1.00 95.44 113 GLU A N 1
ATOM 908 C CA . GLU A 1 113 ? -15.882 8.571 29.776 1.00 95.44 113 GLU A CA 1
ATOM 909 C C . GLU A 1 113 ? -14.999 7.343 29.507 1.00 95.44 113 GLU A C 1
ATOM 911 O O . GLU A 1 113 ? -14.017 7.463 28.783 1.00 95.44 113 GLU A O 1
ATOM 916 N N . GLU A 1 114 ? -15.389 6.164 30.007 1.00 95.19 114 GLU A N 1
ATOM 917 C CA . GLU A 1 114 ? -14.675 4.894 29.784 1.00 95.19 114 GLU A CA 1
ATOM 918 C C . GLU A 1 114 ? -14.563 4.572 28.288 1.00 95.19 114 GLU A C 1
ATOM 920 O O . GLU A 1 114 ? -13.476 4.291 27.791 1.00 95.19 114 GLU A O 1
ATOM 925 N N . LEU A 1 115 ? -15.666 4.682 27.538 1.00 94.19 115 LEU A N 1
ATOM 926 C CA . LEU A 1 115 ? -15.638 4.403 26.104 1.00 94.19 115 LEU A CA 1
ATOM 927 C C . LEU A 1 115 ? -14.764 5.415 25.343 1.00 94.19 115 LEU A C 1
ATOM 929 O O . LEU A 1 115 ? -14.036 5.033 24.434 1.00 94.19 115 LEU A O 1
ATOM 933 N N . GLN A 1 116 ? -14.799 6.700 25.714 1.00 95.50 116 GLN A N 1
ATOM 934 C CA . GLN A 1 116 ? -13.937 7.730 25.118 1.00 95.50 116 GLN A CA 1
ATOM 935 C C . GLN A 1 116 ? -12.448 7.496 25.400 1.00 95.50 116 GLN A C 1
ATOM 937 O O . GLN A 1 116 ? -11.617 7.745 24.522 1.00 95.50 116 GLN A O 1
ATOM 942 N N . GLU A 1 117 ? -12.117 7.017 26.599 1.00 96.31 117 GLU A N 1
ATOM 943 C CA . GLU A 1 117 ? -10.762 6.603 26.963 1.00 96.31 117 GLU A CA 1
ATOM 944 C C . GLU A 1 117 ? -10.309 5.450 26.061 1.00 96.31 117 GLU A C 1
ATOM 946 O O . GLU A 1 117 ? -9.303 5.595 25.370 1.00 96.31 117 GLU A O 1
ATOM 951 N N . THR A 1 118 ? -11.124 4.398 25.908 1.00 95.25 118 THR A N 1
ATOM 952 C CA . THR A 1 118 ? -10.838 3.293 24.974 1.00 95.25 118 THR A CA 1
ATOM 953 C C . THR A 1 118 ? -10.646 3.778 23.533 1.00 95.25 118 THR A C 1
ATOM 955 O O . THR A 1 118 ? -9.714 3.352 22.855 1.00 95.25 118 THR A O 1
ATOM 958 N N . MET A 1 119 ? -11.473 4.709 23.038 1.00 96.25 119 MET A N 1
ATOM 959 C CA . MET A 1 119 ? -11.297 5.262 21.684 1.00 96.25 119 MET A CA 1
ATOM 960 C C . MET A 1 119 ? -9.966 6.005 21.521 1.00 96.25 119 MET A C 1
ATOM 962 O O . MET A 1 119 ? -9.394 6.015 20.427 1.00 96.25 119 MET A O 1
ATOM 966 N N . THR A 1 120 ? -9.497 6.645 22.592 1.00 96.50 120 THR A N 1
ATOM 967 C CA . THR A 1 120 ? -8.216 7.357 22.619 1.00 96.50 120 THR A CA 1
ATOM 968 C C . THR A 1 120 ? -7.059 6.364 22.624 1.00 96.50 120 THR A C 1
ATOM 970 O O . THR A 1 120 ? -6.179 6.485 21.778 1.00 96.50 120 THR A O 1
ATOM 973 N N . GLU A 1 121 ? -7.116 5.329 23.464 1.00 96.69 121 GLU A N 1
ATOM 974 C CA . GLU A 1 121 ? -6.120 4.249 23.505 1.00 96.69 121 GLU A CA 1
ATOM 975 C C . GLU A 1 121 ? -5.976 3.557 22.141 1.00 96.69 121 GLU A C 1
ATOM 977 O O . GLU A 1 121 ? -4.869 3.396 21.635 1.00 96.69 121 GLU A O 1
ATOM 982 N N . VAL A 1 122 ? -7.090 3.214 21.480 1.00 96.50 122 VAL A N 1
ATOM 983 C CA . VAL A 1 122 ? -7.057 2.604 20.136 1.00 96.50 122 VAL A CA 1
ATOM 984 C C . VAL A 1 122 ? -6.383 3.521 19.116 1.00 96.50 122 VAL A C 1
ATOM 986 O O . VAL A 1 122 ? -5.662 3.051 18.237 1.00 96.50 122 VAL A O 1
ATOM 989 N N . LYS A 1 123 ? -6.590 4.837 19.223 1.00 96.06 123 LYS A N 1
ATOM 990 C CA . LYS A 1 123 ? -5.945 5.805 18.336 1.00 96.06 123 LYS A CA 1
ATOM 991 C C . LYS A 1 123 ? -4.435 5.885 18.581 1.00 96.06 123 LYS A C 1
ATOM 993 O O . LYS A 1 123 ? -3.695 5.990 17.609 1.00 96.06 123 LYS A O 1
ATOM 998 N N . GLU A 1 124 ? -3.991 5.820 19.833 1.00 96.12 124 GLU A N 1
ATOM 999 C CA . GLU A 1 124 ? -2.565 5.803 20.197 1.00 96.12 124 GLU A CA 1
ATOM 1000 C C . GLU A 1 124 ? -1.857 4.545 19.667 1.00 96.12 124 GLU A C 1
ATOM 1002 O O . GLU A 1 124 ? -0.729 4.622 19.190 1.00 96.12 124 GLU A O 1
ATOM 1007 N N . LEU A 1 125 ? -2.544 3.397 19.642 1.00 95.81 125 LEU A N 1
ATOM 1008 C CA . LEU A 1 125 ? -2.025 2.171 19.015 1.00 95.81 125 LEU A CA 1
ATOM 1009 C C . LEU A 1 125 ? -1.833 2.297 17.495 1.00 95.81 125 LEU A C 1
ATOM 1011 O O . LEU A 1 125 ? -1.125 1.491 16.898 1.00 95.81 125 LEU A O 1
ATOM 1015 N N . CYS A 1 126 ? -2.462 3.293 16.867 1.00 94.62 126 CYS A N 1
ATOM 1016 C CA . CYS A 1 126 ? -2.379 3.545 15.432 1.00 94.62 126 CYS A CA 1
ATOM 1017 C C . CYS A 1 126 ? -1.340 4.624 15.077 1.00 94.62 126 CYS A C 1
ATOM 1019 O O . CYS A 1 126 ? -1.425 5.235 14.013 1.00 94.62 126 CYS A O 1
ATOM 1021 N N . GLU A 1 127 ? -0.377 4.921 15.945 1.00 93.25 127 GLU A N 1
ATOM 1022 C CA . GLU A 1 127 ? 0.724 5.813 15.583 1.00 93.25 127 GLU A CA 1
ATOM 1023 C C . GLU A 1 127 ? 1.725 5.086 14.674 1.00 93.25 127 GLU A C 1
ATOM 1025 O O . GLU A 1 127 ? 2.259 4.031 15.014 1.00 93.25 127 GLU A O 1
ATOM 1030 N N . LEU A 1 128 ? 1.969 5.648 13.486 1.00 92.06 128 LEU A N 1
ATOM 1031 C CA . LEU A 1 128 ? 2.954 5.099 12.556 1.00 92.06 128 LEU A CA 1
ATOM 1032 C C . LEU A 1 128 ? 4.377 5.490 12.983 1.00 92.06 128 LEU A C 1
ATOM 1034 O O . LEU A 1 128 ? 4.589 6.634 13.398 1.00 92.06 128 LEU A O 1
ATOM 1038 N N . PRO A 1 129 ? 5.362 4.586 12.835 1.00 89.81 129 PRO A N 1
ATOM 1039 C CA . PRO A 1 129 ? 6.763 4.912 13.072 1.00 89.81 129 PRO A CA 1
ATOM 1040 C C . PRO A 1 129 ? 7.289 5.933 12.050 1.00 89.81 129 PRO A C 1
ATOM 1042 O O . PRO A 1 129 ? 6.674 6.202 11.015 1.00 89.81 129 PRO A O 1
ATOM 1045 N N . GLU A 1 130 ? 8.469 6.492 12.322 1.00 86.06 130 GLU A N 1
ATOM 1046 C CA . GLU A 1 130 ? 9.168 7.356 11.369 1.00 86.06 130 GLU A CA 1
ATOM 1047 C C . GLU A 1 130 ? 9.553 6.557 10.111 1.00 86.06 130 GLU A C 1
ATOM 1049 O O . GLU A 1 130 ? 10.523 5.804 10.078 1.00 86.06 130 GLU A O 1
ATOM 1054 N N . MET A 1 131 ? 8.780 6.727 9.038 1.00 81.19 131 MET A N 1
ATOM 1055 C CA . MET A 1 131 ? 8.893 5.904 7.827 1.00 81.19 131 MET A CA 1
ATOM 1056 C C . MET A 1 131 ? 10.239 6.036 7.096 1.00 81.19 131 MET A C 1
ATOM 1058 O O . MET A 1 131 ? 10.611 5.150 6.327 1.00 81.19 131 MET A O 1
ATOM 1062 N N . GLU A 1 132 ? 10.983 7.125 7.311 1.00 76.75 132 GLU A N 1
ATOM 1063 C CA . GLU A 1 132 ? 12.311 7.310 6.712 1.00 76.75 132 GLU A CA 1
ATOM 1064 C C . GLU A 1 132 ? 13.309 6.242 7.179 1.00 76.75 132 GLU A C 1
ATOM 1066 O O . GLU A 1 132 ? 14.097 5.764 6.366 1.00 76.75 132 GLU A O 1
ATOM 1071 N N . SER A 1 133 ? 13.267 5.825 8.452 1.00 74.69 133 SER A N 1
ATOM 1072 C CA . SER A 1 133 ? 14.149 4.764 8.953 1.00 74.69 133 SER A CA 1
ATOM 1073 C C . SER A 1 133 ? 13.688 3.383 8.507 1.00 74.69 133 SER A C 1
ATOM 1075 O O . SER A 1 133 ? 14.507 2.572 8.084 1.00 74.69 133 SER A O 1
ATOM 1077 N N . GLU A 1 134 ? 12.380 3.134 8.545 1.00 80.56 134 GLU A N 1
ATOM 1078 C CA . GLU A 1 134 ? 11.783 1.833 8.210 1.00 80.56 134 GLU A CA 1
ATOM 1079 C C . GLU A 1 134 ? 11.879 1.472 6.723 1.00 80.56 134 GLU A C 1
ATOM 1081 O O . GLU A 1 134 ? 11.740 0.313 6.342 1.00 80.56 134 GLU A O 1
ATOM 1086 N N . THR A 1 135 ? 12.103 2.467 5.864 1.00 84.94 135 THR A N 1
ATOM 1087 C CA . THR A 1 135 ? 12.279 2.259 4.422 1.00 84.94 135 THR A CA 1
ATOM 1088 C C . THR A 1 135 ? 13.723 2.456 3.962 1.00 84.94 135 THR A C 1
ATOM 1090 O O . THR A 1 135 ? 14.001 2.366 2.768 1.00 84.94 135 THR A O 1
ATOM 1093 N N . ALA A 1 136 ? 14.660 2.692 4.888 1.00 79.75 136 ALA A N 1
ATOM 1094 C CA . ALA A 1 136 ? 16.056 2.982 4.567 1.00 79.75 136 ALA A CA 1
ATOM 1095 C C . ALA A 1 136 ? 16.809 1.785 3.961 1.00 79.75 136 ALA A C 1
ATOM 1097 O O . ALA A 1 136 ? 17.757 1.979 3.201 1.00 79.75 136 ALA A O 1
ATOM 1098 N N . ASP A 1 137 ? 16.402 0.559 4.294 1.00 85.69 137 ASP A N 1
ATOM 1099 C CA . ASP A 1 137 ? 16.958 -0.681 3.743 1.00 85.69 137 ASP A CA 1
ATOM 1100 C C . ASP A 1 137 ? 16.304 -1.097 2.411 1.00 85.69 137 ASP A C 1
ATOM 1102 O O . ASP A 1 137 ? 16.749 -2.058 1.786 1.00 85.69 137 ASP A O 1
ATOM 1106 N N . ALA A 1 138 ? 15.287 -0.367 1.939 1.00 89.12 138 ALA A N 1
ATOM 1107 C CA . ALA A 1 138 ? 14.628 -0.607 0.659 1.00 89.12 138 ALA A CA 1
ATOM 1108 C C . ALA A 1 138 ? 15.482 -0.089 -0.516 1.00 89.12 138 ALA A C 1
ATOM 1110 O O . ALA A 1 138 ? 15.125 0.854 -1.224 1.00 89.12 138 ALA A O 1
ATOM 1111 N N . ASP A 1 139 ? 16.633 -0.719 -0.744 1.00 88.38 139 ASP A N 1
ATOM 1112 C CA . ASP A 1 139 ? 17.594 -0.362 -1.799 1.00 88.38 139 ASP A CA 1
ATOM 1113 C C . ASP A 1 139 ? 17.194 -0.863 -3.204 1.00 88.38 139 ASP A C 1
ATOM 1115 O O . ASP A 1 139 ? 17.890 -0.635 -4.197 1.00 88.38 139 ASP A O 1
ATOM 1119 N N . GLY A 1 140 ? 16.048 -1.541 -3.292 1.00 89.94 140 GLY A N 1
ATOM 1120 C CA . GLY A 1 140 ? 15.514 -2.126 -4.513 1.00 89.94 140 GLY A CA 1
ATOM 1121 C C . GLY A 1 140 ? 16.087 -3.495 -4.866 1.00 89.94 140 GLY A C 1
ATOM 1122 O O . GLY A 1 140 ? 15.741 -4.028 -5.914 1.00 89.94 140 GLY A O 1
ATOM 1123 N N . THR A 1 141 ? 16.921 -4.105 -4.025 1.00 91.81 141 THR A N 1
ATOM 1124 C CA . THR A 1 141 ? 17.417 -5.480 -4.231 1.00 91.81 141 THR A CA 1
ATOM 1125 C C . THR A 1 141 ? 16.512 -6.558 -3.637 1.00 91.81 141 THR A C 1
ATOM 1127 O O . THR A 1 141 ? 16.750 -7.745 -3.857 1.00 91.81 141 THR A O 1
ATOM 1130 N N . GLN A 1 142 ? 15.441 -6.139 -2.960 1.00 92.94 142 GLN A N 1
ATOM 1131 C CA . GLN A 1 142 ? 14.473 -7.008 -2.302 1.00 92.94 142 GLN A CA 1
ATOM 1132 C C . GLN A 1 142 ? 13.873 -8.070 -3.237 1.00 92.94 142 GLN A C 1
ATOM 1134 O O . GLN A 1 142 ? 13.333 -7.773 -4.310 1.00 92.94 142 GLN A O 1
ATOM 1139 N N . THR A 1 143 ? 13.929 -9.325 -2.805 1.00 95.38 143 THR A N 1
ATOM 1140 C CA . THR A 1 143 ? 13.396 -10.460 -3.568 1.00 95.38 143 THR A CA 1
ATOM 1141 C C . THR A 1 143 ? 11.896 -10.658 -3.330 1.00 95.38 143 THR A C 1
ATOM 1143 O O . THR A 1 143 ? 11.315 -10.134 -2.378 1.00 95.38 143 THR A O 1
ATOM 1146 N N . VAL A 1 144 ? 11.241 -11.427 -4.207 1.00 97.00 144 VAL A N 1
ATOM 1147 C CA . VAL A 1 144 ? 9.831 -11.816 -4.016 1.00 97.00 144 VAL A CA 1
ATOM 1148 C C . VAL A 1 144 ? 9.661 -12.642 -2.737 1.00 97.00 144 VAL A C 1
ATOM 1150 O O . VAL A 1 144 ? 8.698 -12.420 -2.010 1.00 97.00 144 VAL A O 1
ATOM 1153 N N . ASP A 1 145 ? 10.620 -13.519 -2.430 1.00 97.12 145 ASP A N 1
ATOM 1154 C CA . ASP A 1 145 ? 10.598 -14.362 -1.230 1.00 97.12 145 ASP A CA 1
ATOM 1155 C C . ASP A 1 145 ? 10.742 -13.529 0.055 1.00 97.12 145 ASP A C 1
ATOM 1157 O O . ASP A 1 145 ? 10.027 -13.765 1.026 1.00 97.12 145 ASP A O 1
ATOM 1161 N N . GLU A 1 146 ? 11.616 -12.516 0.060 1.00 96.81 146 GLU A N 1
ATOM 1162 C CA . GLU A 1 146 ? 11.770 -11.590 1.195 1.00 96.81 146 GLU A CA 1
ATOM 1163 C C . GLU A 1 146 ? 10.500 -10.771 1.442 1.00 96.81 146 GLU A C 1
ATOM 1165 O O . GLU A 1 146 ? 10.075 -10.609 2.589 1.00 96.81 146 GLU A O 1
ATOM 1170 N N . LEU A 1 147 ? 9.864 -10.279 0.373 1.00 97.62 147 LEU A N 1
ATOM 1171 C CA . LEU A 1 147 ? 8.576 -9.595 0.470 1.00 97.62 147 LEU A CA 1
ATOM 1172 C C . LEU A 1 147 ? 7.489 -10.535 1.000 1.00 97.62 147 LEU A C 1
ATOM 1174 O O . LEU A 1 147 ? 6.732 -10.158 1.892 1.00 97.62 147 LEU A O 1
ATOM 1178 N N . GLU A 1 148 ? 7.407 -11.756 0.468 1.00 97.81 148 GLU A N 1
ATOM 1179 C CA . GLU A 1 148 ? 6.447 -12.758 0.924 1.00 97.81 148 GLU A CA 1
ATOM 1180 C C . GLU A 1 148 ? 6.645 -13.083 2.404 1.00 97.81 148 GLU A C 1
ATOM 1182 O O . GLU A 1 148 ? 5.668 -13.144 3.152 1.00 97.81 148 GLU A O 1
ATOM 1187 N N . GLN A 1 149 ? 7.893 -13.254 2.839 1.00 97.44 149 GLN A N 1
ATOM 1188 C CA . GLN A 1 149 ? 8.221 -13.515 4.231 1.00 97.44 149 GLN A CA 1
ATOM 1189 C C . GLN A 1 149 ? 7.764 -12.366 5.134 1.00 97.44 149 GLN A C 1
ATOM 1191 O O . GLN A 1 149 ? 7.003 -12.621 6.066 1.00 97.44 149 GLN A O 1
ATOM 1196 N N . LYS A 1 150 ? 8.141 -11.116 4.831 1.00 97.25 150 LYS A N 1
ATOM 1197 C CA . LYS A 1 150 ? 7.727 -9.942 5.621 1.00 97.25 150 LYS A CA 1
ATOM 1198 C C . LYS A 1 150 ? 6.203 -9.832 5.712 1.00 97.25 150 LYS A C 1
ATOM 1200 O O . LYS A 1 150 ? 5.664 -9.670 6.800 1.00 97.25 150 LYS A O 1
ATOM 1205 N N . LEU A 1 151 ? 5.492 -9.998 4.593 1.00 97.19 151 LEU A N 1
ATOM 1206 C CA . LEU A 1 151 ? 4.025 -9.950 4.569 1.00 97.19 151 LEU A CA 1
ATOM 1207 C C . LEU A 1 151 ? 3.379 -11.070 5.398 1.00 97.19 151 LEU A C 1
ATOM 1209 O O . LEU A 1 151 ? 2.358 -10.846 6.044 1.00 97.19 151 LEU A O 1
ATOM 1213 N N . ARG A 1 152 ? 3.953 -12.279 5.377 1.00 95.69 152 ARG A N 1
ATOM 1214 C CA . ARG A 1 152 ? 3.472 -13.416 6.176 1.00 95.69 152 ARG A CA 1
ATOM 1215 C C . ARG A 1 152 ? 3.721 -13.217 7.665 1.00 95.69 152 ARG A C 1
ATOM 1217 O O . ARG A 1 152 ? 2.845 -13.550 8.456 1.00 95.69 152 ARG A O 1
ATOM 1224 N N . GLU A 1 153 ? 4.891 -12.703 8.027 1.00 96.06 153 GLU A N 1
ATOM 1225 C CA . GLU A 1 153 ? 5.255 -12.398 9.413 1.00 96.06 153 GLU A CA 1
ATOM 1226 C C . GLU A 1 153 ? 4.314 -11.345 10.000 1.00 96.06 153 GLU A C 1
ATOM 1228 O O . GLU A 1 153 ? 3.807 -11.539 11.097 1.00 96.06 153 GLU A O 1
ATOM 1233 N N . THR A 1 154 ? 3.974 -10.306 9.235 1.00 94.81 154 THR A N 1
ATOM 1234 C CA . THR A 1 154 ? 3.050 -9.252 9.671 1.00 94.81 154 THR A CA 1
ATOM 1235 C C . THR A 1 154 ? 1.659 -9.756 10.053 1.00 94.81 154 THR A C 1
ATOM 1237 O O . THR A 1 154 ? 1.037 -9.193 10.943 1.00 94.81 154 THR A O 1
ATOM 1240 N N . ILE A 1 155 ? 1.134 -10.788 9.387 1.00 93.44 155 ILE A N 1
ATOM 1241 C CA . ILE A 1 155 ? -0.235 -11.276 9.637 1.00 93.44 155 ILE A CA 1
ATOM 1242 C C . ILE A 1 155 ? -0.283 -12.516 10.538 1.00 93.44 155 ILE A C 1
ATOM 1244 O O . ILE A 1 155 ? -1.350 -13.109 10.684 1.00 93.44 155 ILE A O 1
ATOM 1248 N N . ILE A 1 156 ? 0.850 -12.955 11.096 1.00 92.19 156 ILE A N 1
ATOM 1249 C CA . ILE A 1 156 ? 0.946 -14.247 11.792 1.00 92.19 156 ILE A CA 1
ATOM 1250 C C . ILE A 1 156 ? 0.072 -14.319 13.048 1.00 92.19 156 ILE A C 1
ATOM 1252 O O . ILE A 1 156 ? -0.479 -15.378 13.349 1.00 92.19 156 ILE A O 1
ATOM 1256 N N . ASP A 1 157 ? -0.070 -13.190 13.741 1.00 90.06 157 ASP A N 1
ATOM 1257 C CA . ASP A 1 157 ? -0.823 -13.077 14.991 1.00 90.06 157 ASP A CA 1
ATOM 1258 C C . ASP A 1 157 ? -2.310 -12.771 14.762 1.00 90.06 157 ASP A C 1
ATOM 1260 O O . ASP A 1 157 ? -3.099 -12.744 15.709 1.00 90.06 157 ASP A O 1
ATOM 1264 N N . LEU A 1 158 ? -2.714 -12.560 13.507 1.00 89.75 158 LEU A N 1
ATOM 1265 C CA . LEU A 1 158 ? -4.105 -12.322 13.147 1.00 89.75 158 LEU A CA 1
ATOM 1266 C C . LEU A 1 158 ? -4.933 -13.603 13.326 1.00 89.75 158 LEU A C 1
ATOM 1268 O O . LEU A 1 158 ? -4.427 -14.719 13.174 1.00 89.75 158 LEU A O 1
ATOM 1272 N N . ASP A 1 159 ? -6.224 -13.455 13.638 1.00 86.31 159 ASP A N 1
ATOM 1273 C CA . ASP A 1 159 ? -7.108 -14.608 13.825 1.00 86.31 159 ASP A CA 1
ATOM 1274 C C . ASP A 1 159 ? -7.056 -15.541 12.590 1.00 86.31 159 ASP A C 1
ATOM 1276 O O . ASP A 1 159 ? -7.207 -15.062 11.462 1.00 86.31 159 ASP A O 1
ATOM 1280 N N . PRO A 1 160 ? -6.887 -16.871 12.754 1.00 84.62 160 PRO A N 1
ATOM 1281 C CA . PRO A 1 160 ? -6.766 -17.809 11.631 1.00 84.62 160 PRO A CA 1
ATOM 1282 C C . PRO A 1 160 ? -7.956 -17.827 10.656 1.00 84.62 160 PRO A C 1
ATOM 1284 O O . PRO A 1 160 ? -7.845 -18.359 9.544 1.00 84.62 160 PRO A O 1
ATOM 1287 N N . SER A 1 161 ? -9.115 -17.310 11.068 1.00 84.44 161 SER A N 1
ATOM 1288 C CA . SER A 1 161 ? -10.284 -17.121 10.208 1.00 84.44 161 SER A CA 1
ATOM 1289 C C . SER A 1 161 ? -10.118 -15.952 9.229 1.00 84.44 161 SER A C 1
ATOM 1291 O O . SER A 1 161 ? -10.690 -15.995 8.133 1.00 84.44 161 SER A O 1
ATOM 1293 N N . VAL A 1 162 ? -9.284 -14.963 9.563 1.00 87.19 162 VAL A N 1
ATOM 1294 C CA . VAL A 1 162 ? -8.968 -13.808 8.724 1.00 87.19 162 VAL A CA 1
ATOM 1295 C C . VAL A 1 162 ? -7.914 -14.205 7.697 1.00 87.19 162 VAL A C 1
ATOM 1297 O O . VAL A 1 162 ? -6.719 -14.303 7.963 1.00 87.19 162 VAL A O 1
ATOM 1300 N N . LYS A 1 163 ? -8.369 -14.451 6.469 1.00 86.69 163 LYS A N 1
ATOM 1301 C CA . LYS A 1 163 ? -7.492 -14.833 5.360 1.00 86.69 163 LYS A CA 1
ATOM 1302 C C . LYS A 1 163 ? -7.113 -13.616 4.537 1.00 86.69 163 LYS A C 1
ATOM 1304 O O . LYS A 1 163 ? -7.931 -13.107 3.772 1.00 86.69 163 LYS A O 1
ATOM 1309 N N . VAL A 1 164 ? -5.850 -13.218 4.633 1.00 92.31 164 VAL A N 1
ATOM 1310 C CA . VAL A 1 164 ? -5.269 -12.178 3.782 1.00 92.31 164 VAL A CA 1
ATOM 1311 C C . VAL A 1 164 ? -4.456 -12.837 2.672 1.00 92.31 164 VAL A C 1
ATOM 1313 O O . VAL A 1 164 ? -3.583 -13.666 2.917 1.00 92.31 164 VAL A O 1
ATOM 1316 N N . ASP A 1 165 ? -4.779 -12.492 1.429 1.00 93.44 165 ASP A N 1
ATOM 1317 C CA . ASP A 1 165 ? -4.059 -12.949 0.242 1.00 93.44 165 ASP A CA 1
ATOM 1318 C C . ASP A 1 165 ? -3.177 -11.817 -0.294 1.00 93.44 165 ASP A C 1
ATOM 1320 O O . ASP A 1 165 ? -3.664 -10.707 -0.504 1.00 93.44 165 ASP A O 1
ATOM 1324 N N . PHE A 1 166 ? -1.906 -12.116 -0.556 1.00 97.00 166 PHE A N 1
ATOM 1325 C CA . PHE A 1 166 ? -0.930 -11.184 -1.129 1.00 97.00 166 PHE A CA 1
ATOM 1326 C C . PHE A 1 166 ? -0.456 -11.594 -2.530 1.00 97.00 166 PHE A C 1
ATOM 1328 O O . PHE A 1 166 ? 0.426 -10.950 -3.096 1.00 97.00 166 PHE A O 1
ATOM 1335 N N . GLY A 1 167 ? -1.043 -12.640 -3.122 1.00 97.44 167 GLY A N 1
ATOM 1336 C CA . GLY A 1 167 ? -0.559 -13.240 -4.365 1.00 97.44 167 GLY A CA 1
ATOM 1337 C C . GLY A 1 167 ? -0.475 -12.269 -5.543 1.00 97.44 167 GLY A C 1
ATOM 1338 O O . GLY A 1 167 ? 0.453 -12.364 -6.340 1.00 97.44 167 GLY A O 1
ATOM 1339 N N . GLU A 1 168 ? -1.390 -11.300 -5.648 1.00 97.94 168 GLU A N 1
ATOM 1340 C CA . GLU A 1 168 ? -1.337 -10.289 -6.717 1.00 97.94 168 GLU A CA 1
ATOM 1341 C C . GLU A 1 168 ? -0.160 -9.317 -6.555 1.00 97.94 168 GLU A C 1
ATOM 1343 O O . GLU A 1 168 ? 0.461 -8.962 -7.554 1.00 97.94 168 GLU A O 1
ATOM 1348 N N . ILE A 1 169 ? 0.187 -8.934 -5.318 1.00 98.25 169 ILE A N 1
ATOM 1349 C CA . ILE A 1 169 ? 1.350 -8.075 -5.034 1.00 98.25 169 ILE A CA 1
ATOM 1350 C C . ILE A 1 169 ? 2.634 -8.837 -5.376 1.00 98.25 169 ILE A C 1
ATOM 1352 O O . ILE A 1 169 ? 3.468 -8.336 -6.126 1.00 98.25 169 ILE A O 1
ATOM 1356 N N . LEU A 1 170 ? 2.753 -10.081 -4.898 1.00 98.44 170 LEU A N 1
ATOM 1357 C CA . LEU A 1 170 ? 3.920 -10.933 -5.151 1.00 98.44 170 LEU A CA 1
ATOM 1358 C C . LEU A 1 170 ? 4.114 -11.203 -6.644 1.00 98.44 170 LEU A C 1
ATOM 1360 O O . LEU A 1 170 ? 5.221 -11.081 -7.165 1.00 98.44 170 LEU A O 1
ATOM 1364 N N . LYS A 1 171 ? 3.025 -11.515 -7.354 1.00 98.00 171 LYS A N 1
ATOM 1365 C CA . LYS A 1 171 ? 3.050 -11.713 -8.802 1.00 98.00 171 LYS A CA 1
ATOM 1366 C C . LYS A 1 171 ? 3.467 -10.437 -9.531 1.00 98.00 171 LYS A C 1
ATOM 1368 O O . LYS A 1 171 ? 4.324 -10.505 -10.402 1.00 98.00 171 LYS A O 1
ATOM 1373 N N . SER A 1 172 ? 2.893 -9.292 -9.163 1.00 97.69 172 SER A N 1
ATOM 1374 C CA . SER A 1 172 ? 3.255 -7.992 -9.735 1.00 97.69 172 SER A CA 1
ATOM 1375 C C . SER A 1 172 ? 4.755 -7.730 -9.582 1.00 97.69 172 SER A C 1
ATOM 1377 O O . SER A 1 172 ? 5.437 -7.427 -10.561 1.00 97.69 172 SER A O 1
ATOM 1379 N N . TRP A 1 173 ? 5.303 -7.937 -8.381 1.00 97.56 173 TRP A N 1
ATOM 1380 C CA . TRP A 1 173 ? 6.733 -7.755 -8.145 1.00 97.56 173 TRP A CA 1
ATOM 1381 C C . TRP A 1 173 ? 7.596 -8.742 -8.938 1.00 97.56 173 TRP A C 1
ATOM 1383 O O . TRP A 1 173 ? 8.583 -8.336 -9.553 1.00 97.56 173 TRP A O 1
ATOM 1393 N N . SER A 1 174 ? 7.193 -10.013 -9.006 1.00 97.62 174 SER A N 1
ATOM 1394 C CA . SER A 1 174 ? 7.847 -11.021 -9.848 1.00 97.62 174 SER A CA 1
ATOM 1395 C C . SER A 1 174 ? 7.858 -10.626 -11.329 1.00 97.62 174 SER A C 1
ATOM 1397 O O . SER A 1 174 ? 8.875 -10.790 -11.996 1.00 97.62 174 SER A O 1
ATOM 1399 N N . ASP A 1 175 ? 6.750 -10.099 -11.852 1.00 96.81 175 ASP A N 1
ATOM 1400 C CA . ASP A 1 175 ? 6.635 -9.690 -13.253 1.00 96.81 175 ASP A CA 1
ATOM 1401 C C . ASP A 1 175 ? 7.522 -8.463 -13.548 1.00 96.81 175 ASP A C 1
ATOM 1403 O O . ASP A 1 175 ? 8.170 -8.396 -14.596 1.00 96.81 175 ASP A O 1
ATOM 1407 N N . TYR A 1 176 ? 7.596 -7.491 -12.629 1.00 96.38 176 TYR A N 1
ATOM 1408 C CA . TYR A 1 176 ? 8.449 -6.308 -12.792 1.00 96.38 176 TYR A CA 1
ATOM 1409 C C . TYR A 1 176 ? 9.936 -6.617 -12.656 1.00 96.38 176 TYR A C 1
ATOM 1411 O O . TYR A 1 176 ? 10.726 -6.102 -13.445 1.00 96.38 176 TYR A O 1
ATOM 1419 N N . THR A 1 177 ? 10.324 -7.453 -11.696 1.00 94.44 177 THR A N 1
ATOM 1420 C CA . THR A 1 177 ? 11.719 -7.893 -11.531 1.00 94.44 177 THR A CA 1
ATOM 1421 C C . THR A 1 177 ? 12.187 -8.716 -12.722 1.00 94.44 177 THR A C 1
ATOM 1423 O O . THR A 1 177 ? 13.228 -8.399 -13.291 1.00 94.44 177 THR A O 1
ATOM 1426 N N . ALA A 1 178 ? 11.377 -9.673 -13.187 1.00 94.38 178 ALA A N 1
ATOM 1427 C CA . ALA A 1 178 ? 11.665 -10.421 -14.407 1.00 94.38 178 ALA A CA 1
ATOM 1428 C C . ALA A 1 178 ? 11.812 -9.489 -15.615 1.00 94.38 178 ALA A C 1
ATOM 1430 O O . ALA A 1 178 ? 12.770 -9.611 -16.377 1.00 94.38 178 ALA A O 1
ATOM 1431 N N . TRP A 1 179 ? 10.913 -8.506 -15.754 1.00 93.69 179 TRP A N 1
ATOM 1432 C CA . TRP A 1 179 ? 11.052 -7.495 -16.793 1.00 93.69 179 TRP A CA 1
ATOM 1433 C C . TRP A 1 179 ? 12.379 -6.753 -16.641 1.00 93.69 179 TRP A C 1
ATOM 1435 O O . TRP A 1 179 ? 13.134 -6.702 -17.597 1.00 93.69 179 TRP A O 1
ATOM 1445 N N . LEU A 1 180 ? 12.725 -6.224 -15.470 1.00 91.56 180 LEU A N 1
ATOM 1446 C CA . LEU A 1 180 ? 13.975 -5.485 -15.255 1.00 91.56 180 LEU A CA 1
ATOM 1447 C C . LEU A 1 180 ? 15.225 -6.307 -15.600 1.00 91.56 180 LEU A C 1
ATOM 1449 O O . LEU A 1 180 ? 16.123 -5.781 -16.248 1.00 91.56 180 LEU A O 1
ATOM 1453 N N . ASP A 1 181 ? 15.244 -7.592 -15.254 1.00 89.56 181 ASP A N 1
ATOM 1454 C CA . ASP A 1 181 ? 16.386 -8.477 -15.502 1.00 89.56 181 ASP A CA 1
ATOM 1455 C C . ASP A 1 181 ? 16.528 -8.876 -16.990 1.00 89.56 181 ASP A C 1
ATOM 1457 O O . ASP A 1 181 ? 17.618 -9.221 -17.466 1.00 89.56 181 ASP A O 1
ATOM 1461 N N . GLU A 1 182 ? 15.446 -8.795 -17.769 1.00 86.19 182 GLU A N 1
ATOM 1462 C CA . GLU A 1 182 ? 15.475 -8.978 -19.220 1.00 86.19 182 GLU A CA 1
ATOM 1463 C C . GLU A 1 182 ? 16.131 -7.774 -19.924 1.00 86.19 182 GLU A C 1
ATOM 1465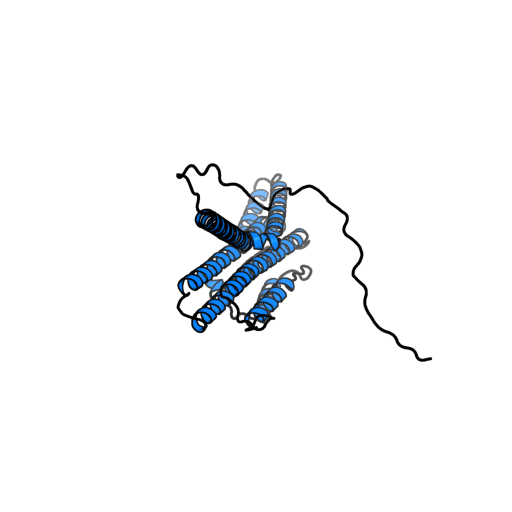 O O . GLU A 1 182 ? 15.509 -6.757 -20.190 1.00 86.19 182 GLU A O 1
ATOM 1470 N N . ASN A 1 183 ? 17.392 -7.884 -20.337 1.00 66.06 183 ASN A N 1
ATOM 1471 C CA . ASN A 1 183 ? 18.126 -6.765 -20.964 1.00 66.06 183 ASN A CA 1
ATOM 1472 C C . ASN A 1 183 ? 17.679 -6.356 -22.392 1.00 66.06 183 ASN A C 1
ATOM 1474 O O . ASN A 1 183 ? 18.366 -5.572 -23.052 1.00 66.06 183 ASN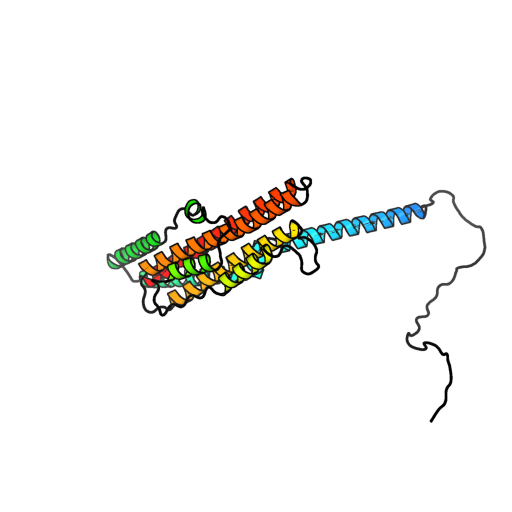 A O 1
ATOM 1478 N N . LYS A 1 184 ? 16.583 -6.904 -22.931 1.00 65.62 184 LYS A N 1
ATOM 1479 C CA . LYS A 1 184 ? 16.137 -6.660 -24.316 1.00 65.62 184 LYS A CA 1
ATOM 1480 C C . LYS A 1 184 ? 14.624 -6.514 -24.395 1.00 65.62 184 LYS A C 1
ATOM 1482 O O . LYS A 1 184 ? 13.893 -7.143 -23.636 1.00 65.62 184 LYS A O 1
ATOM 1487 N N . HIS A 1 185 ? 14.154 -5.723 -25.351 1.00 61.97 185 HIS A N 1
ATOM 1488 C CA . HIS A 1 185 ? 12.774 -5.808 -25.806 1.00 61.97 185 HIS A CA 1
ATOM 1489 C C . HIS A 1 185 ? 12.527 -7.124 -26.565 1.00 61.97 185 HIS A C 1
ATOM 1491 O O . HIS A 1 185 ? 13.460 -7.780 -27.039 1.00 61.97 185 HIS A O 1
ATOM 1497 N N . ALA A 1 186 ? 11.254 -7.508 -26.701 1.00 57.91 186 ALA A N 1
ATOM 1498 C CA . ALA A 1 186 ? 10.831 -8.726 -27.401 1.00 57.91 186 ALA A CA 1
ATOM 1499 C C . ALA A 1 186 ? 11.258 -8.773 -28.888 1.00 57.91 186 ALA A C 1
ATOM 1501 O O . ALA A 1 186 ? 11.296 -9.842 -29.493 1.00 57.91 186 ALA A O 1
ATOM 1502 N N . ASP A 1 187 ? 11.598 -7.624 -29.467 1.00 56.84 187 ASP A N 1
ATOM 1503 C CA . ASP A 1 187 ? 12.076 -7.393 -30.836 1.00 56.84 187 ASP A CA 1
ATOM 1504 C C . ASP A 1 187 ? 13.615 -7.289 -30.945 1.00 56.84 187 ASP A C 1
ATOM 1506 O O . ASP A 1 187 ? 14.153 -7.182 -32.047 1.00 56.84 187 ASP A O 1
ATOM 1510 N N . GLY A 1 188 ? 14.343 -7.419 -29.830 1.00 62.38 188 GLY A N 1
ATOM 1511 C CA . GLY A 1 188 ? 15.807 -7.448 -29.788 1.00 62.38 188 GLY A CA 1
ATOM 1512 C C . GLY A 1 188 ? 16.484 -6.082 -29.642 1.00 62.38 188 GLY A C 1
ATOM 1513 O O . GLY A 1 188 ? 17.717 -6.043 -29.595 1.00 62.38 188 GLY A O 1
ATOM 1514 N N . GLU A 1 189 ? 15.716 -4.994 -29.533 1.00 65.38 189 GLU A N 1
ATOM 1515 C CA . GLU A 1 189 ? 16.231 -3.646 -29.271 1.00 65.38 189 GLU A CA 1
ATOM 1516 C C . GLU A 1 189 ? 16.529 -3.428 -27.775 1.00 65.38 189 GLU A C 1
ATOM 1518 O O . GLU A 1 189 ? 15.924 -4.039 -26.888 1.00 65.38 189 GLU A O 1
ATOM 1523 N N . THR A 1 190 ? 17.513 -2.574 -27.479 1.00 73.06 190 THR A N 1
ATOM 1524 C CA . THR A 1 190 ? 17.814 -2.119 -26.112 1.00 73.06 190 THR A CA 1
ATOM 1525 C C . THR A 1 190 ? 16.754 -1.131 -25.648 1.00 73.06 190 THR A C 1
ATOM 1527 O O . THR A 1 190 ? 16.352 -0.268 -26.428 1.00 73.06 190 THR A O 1
ATOM 1530 N N . ARG A 1 191 ? 16.349 -1.221 -24.379 1.00 84.31 191 ARG A N 1
ATOM 1531 C CA . ARG A 1 191 ? 15.324 -0.343 -23.802 1.00 84.31 191 ARG A CA 1
ATOM 1532 C C . ARG A 1 191 ? 15.698 1.121 -23.874 1.00 84.31 191 ARG A C 1
ATOM 1534 O O . ARG A 1 191 ? 16.854 1.465 -23.670 1.00 84.31 191 ARG A O 1
ATOM 1541 N N . SER A 1 192 ? 14.733 1.995 -24.142 1.00 86.00 192 SER A N 1
ATOM 1542 C CA . SER A 1 192 ? 14.962 3.427 -23.983 1.00 86.00 192 SER A CA 1
ATOM 1543 C C . SER A 1 192 ? 14.780 3.853 -22.524 1.00 86.00 192 SER A C 1
ATOM 1545 O O . SER A 1 192 ? 14.093 3.210 -21.729 1.00 86.00 192 SER A O 1
ATOM 1547 N N . VAL A 1 193 ? 15.368 4.999 -22.175 1.00 87.00 193 VAL A N 1
ATOM 1548 C CA . VAL A 1 193 ? 15.175 5.655 -20.871 1.00 87.00 193 VAL A CA 1
ATOM 1549 C C . VAL A 1 193 ? 13.688 5.954 -20.621 1.00 87.00 193 VAL A C 1
ATOM 1551 O O . VAL A 1 193 ? 13.213 5.870 -19.489 1.00 87.00 193 VAL A O 1
ATOM 1554 N N . GLN A 1 194 ? 12.938 6.275 -21.679 1.00 87.12 194 GLN A N 1
ATOM 1555 C CA . GLN A 1 194 ? 11.500 6.509 -21.609 1.00 87.12 194 GLN A CA 1
ATOM 1556 C C . GLN A 1 194 ? 10.718 5.226 -21.309 1.00 87.12 194 GLN A C 1
ATOM 1558 O O . GLN A 1 194 ? 9.797 5.293 -20.503 1.00 87.12 194 GLN A O 1
ATOM 1563 N N . ASP A 1 195 ? 11.108 4.078 -21.874 1.00 88.94 195 ASP A N 1
ATOM 1564 C CA . ASP A 1 195 ? 10.433 2.796 -21.613 1.00 88.94 195 ASP A CA 1
ATOM 1565 C C . ASP A 1 195 ? 10.601 2.364 -20.153 1.00 88.94 195 ASP A C 1
ATOM 1567 O O . ASP A 1 195 ? 9.652 1.908 -19.517 1.00 88.94 195 ASP A O 1
ATOM 1571 N N . ILE A 1 196 ? 11.805 2.545 -19.599 1.00 91.81 196 ILE A N 1
ATOM 1572 C CA . ILE A 1 196 ? 12.088 2.244 -18.188 1.00 91.81 196 ILE A CA 1
ATOM 1573 C C . ILE A 1 196 ? 11.268 3.165 -17.281 1.00 91.81 196 ILE A C 1
ATOM 1575 O O . ILE A 1 196 ? 10.654 2.694 -16.325 1.00 91.81 196 ILE A O 1
ATOM 1579 N N . PHE A 1 197 ? 11.212 4.462 -17.593 1.00 92.56 197 PHE A N 1
ATOM 1580 C CA . PHE A 1 197 ? 10.408 5.412 -16.827 1.00 92.56 197 PHE A CA 1
ATOM 1581 C C . PHE A 1 197 ? 8.907 5.103 -16.903 1.00 92.56 197 PHE A C 1
ATOM 1583 O O . PHE A 1 197 ? 8.233 5.107 -15.876 1.00 92.56 197 PHE A O 1
ATOM 1590 N N . GLU A 1 198 ? 8.375 4.798 -18.090 1.00 93.19 198 GLU A N 1
ATOM 1591 C CA . GLU A 1 198 ? 6.974 4.398 -18.251 1.00 93.19 198 GLU A CA 1
ATOM 1592 C C . GLU A 1 198 ? 6.665 3.147 -17.428 1.00 93.19 198 GLU A C 1
ATOM 1594 O O . GLU A 1 198 ? 5.695 3.124 -16.665 1.00 93.19 198 GLU A O 1
ATOM 1599 N N . LYS A 1 199 ? 7.532 2.132 -17.500 1.00 95.38 199 LYS A N 1
ATOM 1600 C CA . LYS A 1 199 ? 7.374 0.913 -16.710 1.00 95.38 199 LYS A CA 1
ATOM 1601 C C . LYS A 1 199 ? 7.423 1.188 -15.204 1.00 95.38 199 LYS A C 1
ATOM 1603 O O . LYS A 1 199 ? 6.637 0.584 -14.478 1.00 95.38 199 LYS A O 1
ATOM 1608 N N . ALA A 1 200 ? 8.268 2.118 -14.753 1.00 96.62 200 ALA A N 1
ATOM 1609 C CA . ALA A 1 200 ? 8.342 2.541 -13.355 1.00 96.62 200 ALA A CA 1
ATOM 1610 C C . ALA A 1 200 ? 7.037 3.198 -12.875 1.00 96.62 200 ALA A C 1
ATOM 1612 O O . ALA A 1 200 ? 6.549 2.868 -11.797 1.00 96.62 200 ALA A O 1
ATOM 1613 N N . MET A 1 201 ? 6.437 4.082 -13.683 1.00 97.00 201 MET A N 1
ATOM 1614 C CA . MET A 1 201 ? 5.155 4.725 -13.353 1.00 97.00 201 MET A CA 1
ATOM 1615 C C . MET A 1 201 ? 4.028 3.699 -13.221 1.00 97.00 201 MET A C 1
ATOM 1617 O O . MET A 1 201 ? 3.268 3.740 -12.255 1.00 97.00 201 MET A O 1
ATOM 1621 N N . HIS A 1 202 ? 3.965 2.735 -14.143 1.00 97.75 202 HIS A N 1
ATOM 1622 C CA . HIS A 1 202 ? 3.030 1.618 -14.035 1.00 97.75 202 HIS A CA 1
ATOM 1623 C C . HIS A 1 202 ? 3.288 0.768 -12.788 1.00 97.75 202 HIS A C 1
ATOM 1625 O O . HIS A 1 202 ? 2.337 0.430 -12.093 1.00 97.75 202 HIS A O 1
ATOM 1631 N N . ALA A 1 203 ? 4.550 0.445 -12.488 1.00 98.19 203 ALA A N 1
ATOM 1632 C CA . ALA A 1 203 ? 4.906 -0.371 -11.331 1.00 98.19 203 ALA A CA 1
ATOM 1633 C C . ALA A 1 203 ? 4.506 0.277 -10.012 1.00 98.19 203 ALA A C 1
ATOM 1635 O O . ALA A 1 203 ? 3.900 -0.388 -9.173 1.00 98.19 203 ALA A O 1
ATOM 1636 N N . LEU A 1 204 ? 4.786 1.570 -9.847 1.00 98.38 204 LEU A N 1
ATOM 1637 C CA . LEU A 1 204 ? 4.373 2.316 -8.665 1.00 98.38 204 LEU A CA 1
ATOM 1638 C C . LEU A 1 204 ? 2.849 2.379 -8.565 1.00 98.38 204 LEU A C 1
ATOM 1640 O O . LEU A 1 204 ? 2.295 1.953 -7.559 1.00 98.38 204 LEU A O 1
ATOM 1644 N N . ALA A 1 205 ? 2.155 2.817 -9.618 1.00 98.31 205 ALA A N 1
ATOM 1645 C CA . ALA A 1 205 ? 0.699 2.950 -9.592 1.00 98.31 205 ALA A CA 1
ATOM 1646 C C . ALA A 1 205 ? -0.016 1.613 -9.327 1.00 98.31 205 ALA A C 1
ATOM 1648 O O . ALA A 1 205 ? -0.909 1.547 -8.481 1.00 98.31 205 ALA A O 1
ATOM 1649 N N . GLN A 1 206 ? 0.402 0.538 -10.004 1.00 98.62 206 GLN A N 1
ATOM 1650 C CA . GLN A 1 206 ? -0.172 -0.793 -9.819 1.00 98.62 206 GLN A CA 1
ATOM 1651 C C . GLN A 1 206 ? 0.104 -1.333 -8.415 1.00 98.62 206 GLN A C 1
ATOM 1653 O O . GLN A 1 206 ? -0.809 -1.840 -7.768 1.00 98.62 206 GLN A O 1
ATOM 1658 N N . THR A 1 207 ? 1.344 -1.220 -7.929 1.00 98.50 207 THR A N 1
ATOM 1659 C CA . THR A 1 207 ? 1.712 -1.714 -6.594 1.00 98.50 207 THR A CA 1
ATOM 1660 C C . THR A 1 207 ? 0.941 -0.962 -5.514 1.00 98.50 207 THR A C 1
ATOM 1662 O O . THR A 1 207 ? 0.353 -1.595 -4.641 1.00 98.50 207 THR A O 1
ATOM 1665 N N . THR A 1 208 ? 0.836 0.366 -5.618 1.00 98.75 208 THR A N 1
ATOM 1666 C CA . THR A 1 208 ? 0.039 1.185 -4.694 1.00 98.75 208 THR A CA 1
ATOM 1667 C C . THR A 1 208 ? -1.429 0.772 -4.713 1.00 98.75 208 THR A C 1
ATOM 1669 O O . THR A 1 208 ? -2.014 0.561 -3.652 1.00 98.75 208 THR A O 1
ATOM 1672 N N . ALA A 1 209 ? -2.027 0.584 -5.895 1.00 98.75 209 ALA A N 1
ATOM 1673 C CA . ALA A 1 209 ? -3.420 0.155 -6.015 1.00 98.75 209 ALA A CA 1
ATOM 1674 C C . ALA A 1 209 ? -3.659 -1.234 -5.401 1.00 98.75 209 ALA A C 1
ATOM 1676 O O . ALA A 1 209 ? -4.652 -1.434 -4.703 1.00 98.75 209 ALA A O 1
ATOM 1677 N N . LEU A 1 210 ? -2.731 -2.177 -5.595 1.00 98.75 210 LEU A N 1
ATOM 1678 C CA . LEU A 1 210 ? -2.807 -3.503 -4.983 1.00 98.75 210 LEU A CA 1
ATOM 1679 C C . LEU A 1 210 ? -2.675 -3.441 -3.455 1.00 98.75 210 LEU A C 1
ATOM 1681 O O . LEU A 1 210 ? -3.430 -4.123 -2.765 1.00 98.75 210 LEU A O 1
ATOM 1685 N N . CYS A 1 211 ? -1.778 -2.616 -2.912 1.00 98.69 211 CYS A N 1
ATOM 1686 C CA . CYS A 1 211 ? -1.665 -2.409 -1.466 1.00 98.69 211 CYS A CA 1
ATOM 1687 C C . CYS A 1 211 ? -2.964 -1.823 -0.885 1.00 98.69 211 CYS A C 1
ATOM 1689 O O . CYS A 1 211 ? -3.515 -2.385 0.062 1.00 98.69 211 CYS A O 1
ATOM 1691 N N . VAL A 1 212 ? -3.520 -0.771 -1.501 1.00 98.56 212 VAL A N 1
ATOM 1692 C CA . VAL A 1 212 ? -4.805 -0.173 -1.083 1.00 98.56 212 VAL A CA 1
ATOM 1693 C C . VAL A 1 212 ? -5.955 -1.180 -1.198 1.00 98.56 212 VAL A C 1
ATOM 1695 O O . VAL A 1 212 ? -6.783 -1.264 -0.295 1.00 98.56 212 VAL A O 1
ATOM 1698 N N . LEU A 1 213 ? -5.988 -2.010 -2.246 1.00 98.31 213 LEU A N 1
ATOM 1699 C CA . LEU A 1 213 ? -6.941 -3.117 -2.373 1.00 98.31 213 LEU A CA 1
ATOM 1700 C C . LEU A 1 213 ? -6.843 -4.092 -1.194 1.00 98.31 213 LEU A C 1
ATOM 1702 O O . LEU A 1 213 ? -7.870 -4.532 -0.673 1.00 98.31 213 LEU A O 1
ATOM 1706 N N . ARG A 1 214 ? -5.628 -4.459 -0.768 1.00 97.94 214 ARG A N 1
ATOM 1707 C CA . ARG A 1 214 ? -5.448 -5.372 0.371 1.00 97.94 214 ARG A CA 1
ATOM 1708 C C . ARG A 1 214 ? -5.882 -4.743 1.684 1.00 97.94 214 ARG A C 1
ATOM 1710 O O . ARG A 1 214 ? -6.550 -5.421 2.457 1.00 97.94 214 ARG A O 1
ATOM 1717 N N . MET A 1 215 ? -5.614 -3.457 1.886 1.00 97.94 215 MET A N 1
ATOM 1718 C CA . MET A 1 215 ? -6.141 -2.715 3.031 1.00 97.94 215 MET A CA 1
ATOM 1719 C C . MET A 1 215 ? -7.672 -2.666 3.008 1.00 97.94 215 MET A C 1
ATOM 1721 O O . MET A 1 215 ? -8.318 -3.064 3.969 1.00 97.94 215 MET A O 1
ATOM 1725 N N . HIS A 1 216 ? -8.274 -2.286 1.884 1.00 97.69 216 HIS A N 1
ATOM 1726 C CA . HIS A 1 216 ? -9.725 -2.269 1.732 1.00 97.69 216 HIS A CA 1
ATOM 1727 C C . HIS A 1 216 ? -10.366 -3.631 2.064 1.00 97.69 216 HIS A C 1
ATOM 1729 O O . HIS A 1 216 ? -11.274 -3.694 2.889 1.00 97.69 216 HIS A O 1
ATOM 1735 N N . LYS A 1 217 ? -9.856 -4.733 1.500 1.00 97.06 217 LYS A N 1
ATOM 1736 C CA . LYS A 1 217 ? -10.359 -6.084 1.810 1.00 97.06 217 LYS A CA 1
ATOM 1737 C C . LYS A 1 217 ? -10.163 -6.464 3.277 1.00 97.06 217 LYS A C 1
ATOM 1739 O O . LYS A 1 217 ? -11.026 -7.112 3.859 1.00 97.06 217 LYS A O 1
ATOM 1744 N N . LEU A 1 218 ? -9.036 -6.084 3.878 1.00 96.25 218 LEU A N 1
ATOM 1745 C CA . LEU A 1 218 ? -8.790 -6.333 5.296 1.00 96.25 218 LEU A CA 1
ATOM 1746 C C . LEU A 1 218 ? -9.801 -5.576 6.168 1.00 96.25 218 LEU A C 1
ATOM 1748 O O . LEU A 1 218 ? -10.361 -6.171 7.080 1.00 96.25 218 LEU A O 1
ATOM 1752 N N . ALA A 1 219 ? -10.112 -4.320 5.843 1.00 97.00 219 ALA A N 1
ATOM 1753 C CA . ALA A 1 219 ? -11.153 -3.548 6.522 1.00 97.00 219 ALA A CA 1
ATOM 1754 C C . ALA A 1 219 ? -12.537 -4.212 6.436 1.00 97.00 219 ALA A C 1
ATOM 1756 O O . ALA A 1 219 ? -13.243 -4.276 7.442 1.00 97.00 219 ALA A O 1
ATOM 1757 N N . GLU A 1 220 ? -12.919 -4.734 5.264 1.00 95.69 220 GLU A N 1
ATOM 1758 C CA . GLU A 1 220 ? -14.171 -5.487 5.106 1.00 95.69 220 GLU A CA 1
ATOM 1759 C C . GLU A 1 220 ? -14.218 -6.708 6.029 1.00 95.69 220 GLU A C 1
ATOM 1761 O O . GLU A 1 220 ? -15.244 -6.947 6.665 1.00 95.69 220 GLU A O 1
ATOM 1766 N N . ILE A 1 221 ? -13.118 -7.467 6.111 1.00 93.88 221 ILE A N 1
ATOM 1767 C CA . ILE A 1 221 ? -13.044 -8.667 6.951 1.00 93.88 221 ILE A CA 1
ATOM 1768 C C . ILE A 1 221 ? -13.099 -8.292 8.432 1.00 93.88 221 ILE A C 1
ATOM 1770 O O . ILE A 1 221 ? -13.893 -8.879 9.161 1.00 93.88 221 ILE A O 1
ATOM 1774 N N . LEU A 1 222 ? -12.319 -7.296 8.865 1.00 93.38 222 LEU A N 1
ATOM 1775 C CA . LEU A 1 222 ? -12.334 -6.837 10.254 1.00 93.38 222 LEU A CA 1
ATOM 1776 C C . LEU A 1 222 ? -13.746 -6.409 10.668 1.00 93.38 222 LEU A C 1
ATOM 1778 O O . LEU A 1 222 ? -14.230 -6.844 11.699 1.00 93.38 222 LEU A O 1
ATOM 1782 N N . LEU A 1 223 ? -14.475 -5.663 9.835 1.00 93.12 223 LEU A N 1
ATOM 1783 C CA . LEU A 1 223 ? -15.834 -5.214 10.169 1.00 93.12 223 LEU A CA 1
ATOM 1784 C C . LEU A 1 223 ? -16.873 -6.331 10.363 1.00 93.12 223 LEU A C 1
ATOM 1786 O O . LEU A 1 223 ? -17.945 -6.057 10.911 1.00 93.12 223 LEU A O 1
ATOM 1790 N N . ILE A 1 224 ? -16.611 -7.544 9.875 1.00 90.50 224 ILE A N 1
ATOM 1791 C CA . ILE A 1 224 ? -17.508 -8.698 10.032 1.00 90.50 224 ILE A CA 1
ATOM 1792 C C . ILE A 1 224 ? -16.973 -9.747 11.012 1.00 90.50 224 ILE A C 1
ATOM 1794 O O . ILE A 1 224 ? -17.668 -10.732 11.263 1.00 90.50 224 ILE A O 1
ATOM 1798 N N . SER A 1 225 ? -15.761 -9.565 11.539 1.00 86.81 225 SER A N 1
ATOM 1799 C CA . SER A 1 225 ? -15.168 -10.468 12.521 1.00 86.81 225 SER A CA 1
ATOM 1800 C C . SER A 1 225 ? -16.010 -10.507 13.800 1.00 86.81 225 SER A C 1
ATOM 1802 O O . SER A 1 225 ? -16.446 -9.483 14.314 1.00 86.81 225 SER A O 1
ATOM 1804 N N . GLU A 1 226 ? -16.251 -11.708 14.335 1.00 80.19 226 GLU A N 1
ATOM 1805 C CA . GLU A 1 226 ? -16.988 -11.886 15.601 1.00 80.19 226 GLU A CA 1
ATOM 1806 C C . GLU A 1 226 ? -16.088 -11.709 16.836 1.00 80.19 226 GLU A C 1
ATOM 1808 O O . GLU A 1 226 ? -16.570 -11.507 17.954 1.00 80.19 226 GLU A O 1
ATOM 1813 N N . HIS A 1 227 ? -14.775 -11.819 16.643 1.00 81.56 227 HIS A N 1
ATOM 1814 C CA . HIS A 1 227 ? -13.768 -11.705 17.685 1.00 81.56 227 HIS A CA 1
ATOM 1815 C C . HIS A 1 227 ? -12.760 -10.644 17.288 1.00 81.56 227 HIS A C 1
ATOM 1817 O O . HIS A 1 227 ? -12.123 -10.761 16.243 1.00 81.56 227 HIS A O 1
ATOM 1823 N N . HIS A 1 228 ? -12.624 -9.643 18.152 1.00 86.06 228 HIS A N 1
ATOM 1824 C CA . HIS A 1 228 ? -11.683 -8.558 17.972 1.00 86.06 228 HIS A CA 1
ATOM 1825 C C . HIS A 1 228 ? -10.579 -8.628 19.010 1.00 86.06 228 HIS A C 1
ATOM 1827 O O . HIS A 1 228 ? -10.835 -8.647 20.216 1.00 86.06 228 HIS A O 1
ATOM 1833 N N . SER A 1 229 ? -9.342 -8.635 18.525 1.00 91.25 229 SER A N 1
ATOM 1834 C CA . SER A 1 229 ? -8.174 -8.316 19.339 1.00 91.25 229 SER A CA 1
ATOM 1835 C C . SER A 1 229 ? -7.631 -6.988 18.840 1.00 91.25 229 SER A C 1
ATOM 1837 O O . SER A 1 229 ? -6.672 -6.960 18.076 1.00 91.25 229 SER A O 1
ATOM 1839 N N . THR A 1 230 ? -8.263 -5.878 19.235 1.00 92.44 230 THR A N 1
ATOM 1840 C CA . THR A 1 230 ? -7.976 -4.552 18.662 1.00 92.44 230 THR A CA 1
ATOM 1841 C C . THR A 1 230 ? -6.501 -4.171 18.754 1.00 92.44 230 THR A C 1
ATOM 1843 O O . THR A 1 230 ? -5.969 -3.583 17.821 1.00 92.44 230 THR A O 1
ATOM 1846 N N . ALA A 1 231 ? -5.813 -4.552 19.836 1.00 94.00 231 ALA A N 1
ATOM 1847 C CA . ALA A 1 231 ? -4.379 -4.309 19.973 1.00 94.00 231 ALA A CA 1
ATOM 1848 C C . ALA A 1 231 ? -3.546 -5.081 18.938 1.00 94.00 231 ALA A C 1
ATOM 1850 O O . ALA A 1 231 ? -2.654 -4.509 18.320 1.00 94.00 231 ALA A O 1
ATOM 1851 N N . THR A 1 232 ? -3.868 -6.357 18.712 1.00 94.81 232 THR A N 1
ATOM 1852 C CA . THR A 1 232 ? -3.224 -7.174 17.675 1.00 94.81 232 THR A CA 1
ATOM 1853 C C . THR A 1 232 ? -3.567 -6.659 16.282 1.00 94.81 232 THR A C 1
ATOM 1855 O O . THR A 1 232 ? -2.690 -6.540 15.440 1.00 94.81 232 THR A O 1
ATOM 1858 N N . GLU A 1 233 ? -4.830 -6.320 16.028 1.00 95.75 233 GLU A N 1
ATOM 1859 C CA . GLU A 1 233 ? -5.280 -5.797 14.735 1.00 95.75 233 GLU A CA 1
ATOM 1860 C C . GLU A 1 233 ? -4.604 -4.462 14.397 1.00 95.75 233 GLU A C 1
ATOM 1862 O O . GLU A 1 233 ? -4.169 -4.273 13.262 1.00 95.75 233 GLU A O 1
ATOM 1867 N N . ALA A 1 234 ? -4.467 -3.562 15.377 1.00 96.75 234 ALA A N 1
ATOM 1868 C CA . ALA A 1 234 ? -3.742 -2.304 15.220 1.00 96.75 234 ALA A CA 1
ATOM 1869 C C . ALA A 1 234 ? -2.259 -2.544 14.902 1.00 96.75 234 ALA A C 1
ATOM 1871 O O . ALA A 1 234 ? -1.755 -1.989 13.927 1.00 96.75 234 ALA A O 1
ATOM 1872 N N . ASP A 1 235 ? -1.585 -3.415 15.659 1.00 96.38 235 ASP A N 1
ATOM 1873 C CA . ASP A 1 235 ? -0.176 -3.763 15.436 1.00 96.38 235 ASP A CA 1
ATOM 1874 C C . ASP A 1 235 ? 0.052 -4.376 14.042 1.00 96.38 235 ASP A C 1
ATOM 1876 O O . ASP A 1 235 ? 0.912 -3.917 13.289 1.00 96.38 235 ASP A O 1
ATOM 1880 N N . VAL A 1 236 ? -0.798 -5.325 13.634 1.00 95.94 236 VAL A N 1
ATOM 1881 C CA . VAL A 1 236 ? -0.778 -5.916 12.286 1.00 95.94 236 VAL A CA 1
ATOM 1882 C C . VAL A 1 236 ? -0.940 -4.835 11.212 1.00 95.94 236 VAL A C 1
ATOM 1884 O O . VAL A 1 236 ? -0.220 -4.848 10.215 1.00 95.94 236 VAL A O 1
ATOM 1887 N N . LEU A 1 237 ? -1.860 -3.882 11.387 1.00 97.25 237 LEU A N 1
ATOM 1888 C CA . LEU A 1 237 ? -2.089 -2.809 10.414 1.00 97.25 237 LEU A CA 1
ATOM 1889 C C . LEU A 1 237 ? -0.922 -1.816 10.339 1.00 97.25 237 LEU A C 1
ATOM 1891 O O . LEU A 1 237 ? -0.575 -1.386 9.234 1.00 97.25 237 LEU A O 1
ATOM 1895 N N . VAL A 1 238 ? -0.298 -1.476 11.470 1.00 97.38 238 VAL A N 1
ATOM 1896 C CA . VAL A 1 238 ? 0.914 -0.641 11.507 1.00 97.38 238 VAL A CA 1
ATOM 1897 C C . VAL A 1 238 ? 2.048 -1.352 10.773 1.00 97.38 238 VAL A C 1
ATOM 1899 O O . VAL A 1 238 ? 2.610 -0.796 9.829 1.00 97.38 238 VAL A O 1
ATOM 1902 N N . GLN A 1 239 ? 2.329 -2.609 11.124 1.00 96.81 239 GLN A N 1
ATOM 1903 C CA . GLN A 1 239 ? 3.371 -3.402 10.473 1.00 96.81 239 GLN A CA 1
ATOM 1904 C C . GLN A 1 239 ? 3.111 -3.577 8.970 1.00 96.81 239 GLN A C 1
ATOM 1906 O O . GLN A 1 239 ? 4.031 -3.443 8.162 1.00 96.81 239 GLN A O 1
ATOM 1911 N N . LEU A 1 240 ? 1.859 -3.806 8.564 1.00 97.38 240 LEU A N 1
ATOM 1912 C CA . LEU A 1 240 ? 1.501 -3.963 7.153 1.00 97.38 240 LEU A CA 1
ATOM 1913 C C . LEU A 1 240 ? 1.709 -2.665 6.373 1.00 97.38 240 LEU A C 1
ATOM 1915 O O . LEU A 1 240 ? 2.237 -2.687 5.262 1.00 97.38 240 LEU A O 1
ATOM 1919 N N . THR A 1 241 ? 1.348 -1.532 6.976 1.00 98.25 241 THR A N 1
ATOM 1920 C CA . THR A 1 241 ? 1.596 -0.195 6.421 1.00 98.25 241 THR A CA 1
ATOM 1921 C C . THR A 1 241 ? 3.095 0.034 6.227 1.00 98.25 241 THR A C 1
ATOM 1923 O O . THR A 1 241 ? 3.512 0.499 5.161 1.00 98.25 241 THR A O 1
ATOM 1926 N N . THR A 1 242 ? 3.912 -0.365 7.205 1.00 97.56 242 THR A N 1
ATOM 1927 C CA . THR A 1 242 ? 5.375 -0.301 7.131 1.00 97.56 242 THR A CA 1
ATOM 1928 C C . THR A 1 242 ? 5.927 -1.159 5.994 1.00 97.56 242 THR A C 1
ATOM 1930 O O . THR A 1 242 ? 6.659 -0.646 5.148 1.00 97.56 242 THR A O 1
ATOM 1933 N N . VAL A 1 243 ? 5.522 -2.430 5.897 1.00 97.69 243 VAL A N 1
ATOM 1934 C CA . VAL A 1 243 ? 5.976 -3.346 4.835 1.00 97.69 243 VAL A CA 1
ATOM 1935 C C . VAL A 1 243 ? 5.540 -2.868 3.448 1.00 97.69 243 VAL A C 1
ATOM 1937 O O . VAL A 1 243 ? 6.323 -2.940 2.502 1.00 97.69 243 VAL A O 1
ATOM 1940 N N . PHE A 1 244 ? 4.326 -2.333 3.297 1.00 98.31 244 PHE A N 1
ATOM 1941 C CA . PHE A 1 244 ? 3.869 -1.765 2.026 1.00 98.31 244 PHE A CA 1
ATOM 1942 C C . PHE A 1 244 ? 4.678 -0.537 1.609 1.00 98.31 244 PHE A C 1
ATOM 1944 O O . PHE A 1 244 ? 5.054 -0.426 0.440 1.00 98.31 244 PHE A O 1
ATOM 1951 N N . CYS A 1 245 ? 4.982 0.367 2.541 1.00 98.19 245 CYS A N 1
ATOM 1952 C CA . CYS A 1 245 ? 5.811 1.531 2.239 1.00 98.19 245 CYS A CA 1
ATOM 1953 C C . CYS A 1 245 ? 7.256 1.137 1.919 1.00 98.19 245 CYS A C 1
ATOM 1955 O O . CYS A 1 245 ? 7.815 1.643 0.950 1.00 98.19 245 CYS A O 1
ATOM 1957 N N . TRP A 1 246 ? 7.829 0.198 2.676 1.00 97.75 246 TRP A N 1
ATOM 1958 C CA . TRP A 1 246 ? 9.133 -0.402 2.390 1.00 97.75 246 TRP A CA 1
ATOM 1959 C C . TRP A 1 246 ? 9.169 -0.989 0.979 1.00 97.75 246 TRP A C 1
ATOM 1961 O O . TRP A 1 246 ? 10.046 -0.658 0.180 1.00 97.75 246 TRP A O 1
ATOM 1971 N N . HIS A 1 247 ? 8.152 -1.775 0.621 1.00 98.12 247 HIS A N 1
ATOM 1972 C CA . HIS A 1 247 ? 8.073 -2.380 -0.697 1.00 98.12 247 HIS A CA 1
ATOM 1973 C C . HIS A 1 247 ? 8.017 -1.323 -1.812 1.00 98.12 247 HIS A C 1
ATOM 1975 O O . HIS A 1 247 ? 8.795 -1.410 -2.762 1.00 98.12 247 HIS A O 1
ATOM 1981 N N . LEU A 1 248 ? 7.163 -0.302 -1.678 1.00 98.00 248 LEU A N 1
ATOM 1982 C CA . LEU A 1 248 ? 7.043 0.802 -2.639 1.00 98.00 248 LEU A CA 1
ATOM 1983 C C . LEU A 1 248 ? 8.348 1.595 -2.796 1.00 98.00 248 LEU A C 1
ATOM 1985 O O . LEU A 1 248 ? 8.742 1.900 -3.926 1.00 98.00 248 LEU A O 1
ATOM 1989 N N . SER A 1 249 ? 9.043 1.877 -1.692 1.00 97.38 249 SER A N 1
ATOM 1990 C CA . SER A 1 249 ? 10.368 2.506 -1.718 1.00 97.38 249 SER A CA 1
ATOM 1991 C C . SER A 1 249 ? 11.371 1.656 -2.499 1.00 97.38 249 SER A C 1
ATOM 1993 O O . SER A 1 249 ? 12.074 2.180 -3.363 1.00 97.38 249 SER A O 1
ATOM 1995 N N . GLY A 1 250 ? 11.379 0.337 -2.293 1.00 97.25 250 GLY A N 1
ATOM 1996 C CA . GLY A 1 250 ? 12.268 -0.557 -3.032 1.00 97.25 250 GLY A CA 1
ATOM 1997 C C . GLY A 1 250 ? 11.895 -0.701 -4.513 1.00 97.25 250 GLY A C 1
ATOM 1998 O O . GLY A 1 250 ? 12.785 -0.766 -5.361 1.00 97.25 250 GLY A O 1
ATOM 1999 N N . VAL A 1 251 ? 10.603 -0.659 -4.870 1.00 97.88 251 VAL A N 1
ATOM 2000 C CA . VAL A 1 251 ? 10.166 -0.578 -6.278 1.00 97.88 251 VAL A CA 1
ATOM 2001 C C . VAL A 1 251 ? 10.747 0.680 -6.932 1.00 97.88 251 VAL A C 1
ATOM 2003 O O . VAL A 1 251 ? 11.381 0.584 -7.986 1.00 97.88 251 VAL A O 1
ATOM 2006 N N . ALA A 1 252 ? 10.596 1.849 -6.298 1.00 97.12 252 ALA A N 1
ATOM 2007 C CA . ALA A 1 252 ? 11.162 3.102 -6.797 1.00 97.12 252 ALA A CA 1
ATOM 2008 C C . ALA A 1 252 ? 12.693 3.019 -6.936 1.00 97.12 252 ALA A C 1
ATOM 2010 O O . ALA A 1 252 ? 13.238 3.322 -8.001 1.00 97.12 252 ALA A O 1
ATOM 2011 N N . ALA A 1 253 ? 13.386 2.545 -5.896 1.00 96.62 253 ALA A N 1
ATOM 2012 C CA . ALA A 1 253 ? 14.841 2.412 -5.869 1.00 96.62 253 ALA A CA 1
ATOM 2013 C C . ALA A 1 253 ? 15.371 1.482 -6.973 1.00 96.62 253 ALA A C 1
ATOM 2015 O O . ALA A 1 253 ? 16.361 1.809 -7.641 1.00 96.62 253 ALA A O 1
ATOM 2016 N N . ARG A 1 254 ? 14.685 0.362 -7.237 1.00 95.81 254 ARG A N 1
ATOM 2017 C CA . ARG A 1 254 ? 15.066 -0.581 -8.295 1.00 95.81 254 ARG A CA 1
ATOM 2018 C C . ARG A 1 254 ? 15.012 0.070 -9.676 1.00 95.81 254 ARG A C 1
ATOM 2020 O O . ARG A 1 254 ? 15.980 -0.030 -10.431 1.00 95.81 254 ARG A O 1
ATOM 2027 N N . PHE A 1 255 ? 13.924 0.768 -10.006 1.00 95.75 255 PHE A N 1
ATOM 2028 C CA . PHE A 1 255 ? 13.802 1.457 -11.297 1.00 95.75 255 PHE A CA 1
ATOM 2029 C C . PHE A 1 255 ? 14.771 2.642 -11.425 1.00 95.75 255 PHE A C 1
ATOM 2031 O O . PHE A 1 255 ? 15.329 2.865 -12.501 1.00 95.75 255 PHE A O 1
ATOM 2038 N N . CYS A 1 256 ? 15.032 3.374 -10.339 1.00 94.56 256 CYS A N 1
ATOM 2039 C CA . CYS A 1 256 ? 16.050 4.427 -10.311 1.00 94.56 256 CYS A CA 1
ATOM 2040 C C . CYS A 1 256 ? 17.461 3.877 -10.570 1.00 94.56 256 CYS A C 1
ATOM 2042 O O . CYS A 1 256 ? 18.236 4.483 -11.319 1.00 94.56 256 CYS A O 1
ATOM 2044 N N . THR A 1 257 ? 17.789 2.721 -9.991 1.00 93.44 257 THR A N 1
ATOM 2045 C CA . THR A 1 257 ? 19.063 2.025 -10.222 1.00 93.44 257 THR A CA 1
ATOM 2046 C C . THR A 1 257 ? 19.192 1.600 -11.681 1.00 93.44 257 THR A C 1
ATOM 2048 O O . THR A 1 257 ? 20.216 1.868 -12.309 1.00 93.44 257 THR A O 1
ATOM 2051 N N . GLU A 1 258 ? 18.132 1.029 -12.258 1.00 91.81 258 GLU A N 1
ATOM 2052 C CA . GLU A 1 258 ? 18.119 0.631 -13.667 1.00 91.81 258 GLU A CA 1
ATOM 2053 C C . GLU A 1 258 ? 18.318 1.830 -14.609 1.00 91.81 258 GLU A C 1
ATOM 2055 O O . GLU A 1 258 ? 19.173 1.797 -15.494 1.00 91.81 258 GLU A O 1
ATOM 2060 N N . LEU A 1 259 ? 17.616 2.944 -14.370 1.00 90.12 259 LEU A N 1
ATOM 2061 C CA . LEU A 1 259 ? 17.821 4.183 -15.127 1.00 90.12 259 LEU A CA 1
ATOM 2062 C C . LEU A 1 259 ? 19.247 4.726 -15.004 1.00 90.12 259 LEU A C 1
ATOM 2064 O O . LEU A 1 259 ? 19.815 5.211 -15.985 1.00 90.12 259 LEU A O 1
ATOM 2068 N N . THR A 1 260 ? 19.831 4.654 -13.809 1.00 90.06 260 THR A N 1
ATOM 2069 C CA . THR A 1 260 ? 21.201 5.115 -13.557 1.00 90.06 260 THR A CA 1
ATOM 2070 C C . THR A 1 260 ? 22.207 4.286 -14.354 1.00 90.06 260 THR A C 1
ATOM 2072 O O . THR A 1 260 ? 23.038 4.854 -15.066 1.00 90.06 260 THR A O 1
ATOM 2075 N N . ASN A 1 261 ? 22.081 2.958 -14.313 1.00 88.25 261 ASN A N 1
ATOM 2076 C CA . ASN A 1 261 ? 22.925 2.036 -15.073 1.00 88.25 261 ASN A CA 1
ATOM 2077 C C . ASN A 1 261 ? 22.778 2.257 -16.584 1.00 88.25 261 ASN A C 1
ATOM 2079 O O . ASN A 1 261 ? 23.769 2.312 -17.316 1.00 88.25 261 ASN A O 1
ATOM 2083 N N . HIS A 1 262 ? 21.544 2.440 -17.056 1.00 84.56 262 HIS A N 1
ATOM 2084 C CA . HIS A 1 262 ? 21.265 2.688 -18.463 1.00 84.56 262 HIS A CA 1
ATOM 2085 C C . HIS A 1 262 ? 21.904 3.997 -18.964 1.00 84.56 262 HIS A C 1
ATOM 2087 O O . HIS A 1 262 ? 22.509 4.025 -20.039 1.00 84.56 262 HIS A O 1
ATOM 2093 N N . ASN A 1 263 ? 21.825 5.075 -18.176 1.00 80.38 263 ASN A N 1
ATOM 2094 C CA . ASN A 1 263 ? 22.426 6.369 -18.520 1.00 80.38 263 ASN A CA 1
ATOM 2095 C C . ASN A 1 263 ? 23.958 6.306 -18.586 1.00 80.38 263 ASN A C 1
ATOM 2097 O O . ASN A 1 263 ? 24.551 6.864 -19.510 1.00 80.38 263 ASN A O 1
ATOM 2101 N N . GLN A 1 264 ? 24.594 5.594 -17.651 1.00 79.31 264 GLN A N 1
ATOM 2102 C CA . GLN A 1 264 ? 26.050 5.417 -17.639 1.00 79.31 264 GLN A CA 1
ATOM 2103 C C . GLN A 1 264 ? 26.554 4.632 -18.860 1.00 79.31 264 GLN A C 1
ATOM 2105 O O . GLN A 1 264 ? 27.627 4.931 -19.383 1.00 79.31 264 GLN A O 1
ATOM 2110 N N . ASN A 1 265 ? 25.773 3.660 -19.341 1.00 74.38 265 ASN A N 1
ATOM 2111 C CA . ASN A 1 265 ? 26.188 2.757 -20.413 1.00 74.38 265 ASN A CA 1
ATOM 2112 C C . ASN A 1 265 ? 25.914 3.286 -21.835 1.00 74.38 265 ASN A C 1
ATOM 2114 O O . ASN A 1 265 ? 26.647 2.913 -22.750 1.00 74.38 265 ASN A O 1
ATOM 2118 N N . ASN A 1 266 ? 24.893 4.133 -22.048 1.00 65.94 266 ASN A N 1
ATOM 2119 C CA . ASN A 1 266 ? 24.386 4.430 -23.402 1.00 65.94 266 ASN A CA 1
ATOM 2120 C C . ASN A 1 266 ? 24.632 5.851 -23.966 1.00 65.94 266 ASN A C 1
ATOM 2122 O O . ASN A 1 266 ? 24.424 6.028 -25.166 1.00 65.94 266 ASN A O 1
ATOM 2126 N N . SER A 1 267 ? 25.113 6.837 -23.190 1.00 57.44 267 SER A N 1
ATOM 2127 C CA . SER A 1 267 ? 25.801 8.091 -23.622 1.00 57.44 267 SER A CA 1
ATOM 2128 C C . SER A 1 267 ? 25.573 9.249 -22.628 1.00 57.44 267 SER A C 1
ATOM 2130 O O . SER A 1 267 ? 24.426 9.508 -22.265 1.00 57.44 267 SER A O 1
ATOM 2132 N N . PRO A 1 268 ? 26.600 10.063 -22.307 1.00 54.88 268 PRO A N 1
ATOM 2133 C CA . PRO A 1 268 ? 26.509 11.180 -21.351 1.00 54.88 268 PRO A CA 1
ATOM 2134 C C . PRO A 1 268 ? 25.744 12.424 -21.857 1.00 54.88 268 PRO A C 1
ATOM 2136 O O . PRO A 1 268 ? 25.538 13.382 -21.118 1.00 54.88 268 PRO A O 1
ATOM 2139 N N . SER A 1 269 ? 25.300 12.466 -23.118 1.00 54.25 269 SER A N 1
ATOM 2140 C CA . SER A 1 269 ? 24.642 13.655 -23.691 1.00 54.25 269 SER A CA 1
ATOM 2141 C C . SER A 1 269 ? 23.191 13.876 -23.232 1.00 54.25 269 SER A C 1
ATOM 2143 O O . SER A 1 269 ? 22.661 14.961 -23.459 1.00 54.25 269 SER A O 1
ATOM 2145 N N . ASN A 1 270 ? 22.565 12.890 -22.573 1.00 55.47 270 ASN A N 1
ATOM 2146 C CA . ASN A 1 270 ? 21.176 12.945 -22.084 1.00 55.47 270 ASN A CA 1
ATOM 2147 C C . ASN A 1 270 ? 21.062 12.881 -20.542 1.00 55.47 270 ASN A C 1
ATOM 2149 O O . ASN A 1 270 ? 19.975 12.639 -20.016 1.00 55.47 270 ASN A O 1
ATOM 2153 N N . GLU A 1 271 ? 22.156 13.104 -19.801 1.00 59.69 271 GLU A N 1
ATOM 2154 C CA . GLU A 1 271 ? 22.188 12.995 -18.328 1.00 59.69 271 GLU A CA 1
ATOM 2155 C C . GLU A 1 271 ? 21.141 13.876 -17.619 1.00 59.69 271 GLU A C 1
ATOM 2157 O O . GLU A 1 271 ? 20.530 13.449 -16.637 1.00 59.69 271 GLU A O 1
ATOM 2162 N N . SER A 1 272 ? 20.875 15.079 -18.145 1.00 60.31 272 SER A N 1
ATOM 2163 C CA . SER A 1 272 ? 19.883 16.011 -17.580 1.00 60.31 272 SER A CA 1
ATOM 2164 C C . SER A 1 272 ? 18.450 15.464 -17.632 1.00 60.31 272 SER A C 1
ATOM 2166 O O . SER A 1 272 ? 17.662 15.706 -16.714 1.00 60.31 272 SER A O 1
ATOM 2168 N N . ASP A 1 273 ? 18.104 14.727 -18.689 1.00 72.56 273 ASP A N 1
ATOM 2169 C CA . ASP A 1 273 ? 16.773 14.135 -18.835 1.00 72.56 273 ASP A CA 1
ATOM 2170 C C . ASP A 1 273 ? 16.640 12.921 -17.907 1.00 72.56 273 ASP A C 1
ATOM 2172 O O . ASP A 1 273 ? 15.644 12.792 -17.198 1.00 72.56 273 ASP A O 1
ATOM 2176 N N . GLY A 1 274 ? 17.679 12.083 -17.821 1.00 78.88 274 GLY A N 1
ATOM 2177 C CA . GLY A 1 274 ? 17.717 10.923 -16.930 1.00 78.88 274 GLY A CA 1
ATOM 2178 C C . GLY A 1 274 ? 17.585 11.276 -15.444 1.00 78.88 274 GLY A C 1
ATOM 2179 O O . GLY A 1 274 ? 16.784 10.668 -14.737 1.00 78.88 274 GLY A O 1
ATOM 2180 N N . SER A 1 275 ? 18.303 12.302 -14.976 1.00 85.25 275 SER A N 1
ATOM 2181 C CA . SER A 1 275 ? 18.210 12.774 -13.584 1.00 85.25 275 SER A CA 1
ATOM 2182 C C . SER A 1 275 ? 16.812 13.306 -13.236 1.00 85.25 275 SER A C 1
ATOM 2184 O O . SER A 1 275 ? 16.299 13.050 -12.142 1.00 85.25 275 SER A O 1
ATOM 2186 N N . THR A 1 276 ? 16.153 13.978 -14.186 1.00 88.69 276 THR A N 1
ATOM 2187 C CA . THR A 1 276 ? 14.777 14.466 -14.005 1.00 88.69 276 THR A CA 1
ATOM 2188 C C . THR A 1 276 ? 13.796 13.301 -13.849 1.00 88.69 276 THR A C 1
ATOM 2190 O O . THR A 1 276 ? 12.920 13.339 -12.990 1.00 88.69 276 THR A O 1
ATOM 2193 N N . LEU A 1 277 ? 13.953 12.239 -14.644 1.00 90.31 277 LEU A N 1
ATOM 2194 C CA . LEU A 1 277 ? 13.096 11.053 -14.565 1.00 90.31 277 LEU A CA 1
ATOM 2195 C C . LEU A 1 277 ? 13.300 10.273 -13.262 1.00 90.31 277 LEU A C 1
ATOM 2197 O O . LEU A 1 277 ? 12.317 9.862 -12.653 1.00 90.31 277 LEU A O 1
ATOM 2201 N N . ILE A 1 278 ? 14.545 10.136 -12.798 1.00 91.81 278 ILE A N 1
ATOM 2202 C CA . ILE A 1 278 ? 14.861 9.540 -11.489 1.00 91.81 278 ILE A CA 1
ATOM 2203 C C . ILE A 1 278 ? 14.185 10.333 -10.366 1.00 91.81 278 ILE A C 1
ATOM 2205 O O . ILE A 1 278 ? 13.509 9.753 -9.521 1.00 91.81 278 ILE A O 1
ATOM 2209 N N . THR A 1 279 ? 14.312 11.663 -10.387 1.00 91.56 279 THR A N 1
ATOM 2210 C CA . THR A 1 279 ? 13.660 12.534 -9.396 1.00 91.56 279 THR A CA 1
ATOM 2211 C C . THR A 1 279 ? 12.147 12.330 -9.393 1.00 91.56 279 THR A C 1
ATOM 2213 O O . THR A 1 279 ? 11.549 12.193 -8.331 1.00 91.56 279 THR A O 1
ATOM 2216 N N . ASN A 1 280 ? 11.527 12.244 -10.573 1.00 92.81 280 ASN A N 1
ATOM 2217 C CA . ASN A 1 280 ? 10.091 11.998 -10.680 1.00 92.81 280 ASN A CA 1
ATOM 2218 C C . ASN A 1 280 ? 9.691 10.632 -10.102 1.00 92.81 280 ASN A C 1
ATOM 2220 O O . ASN A 1 280 ? 8.694 10.561 -9.396 1.00 92.81 280 ASN A O 1
ATOM 2224 N N . ILE A 1 281 ? 10.460 9.563 -10.351 1.00 94.75 281 ILE A N 1
ATOM 2225 C CA . ILE A 1 281 ? 10.185 8.240 -9.760 1.00 94.75 281 ILE A CA 1
ATOM 2226 C C . ILE A 1 281 ? 10.230 8.309 -8.232 1.00 94.75 281 ILE A C 1
ATOM 2228 O O . ILE A 1 281 ? 9.338 7.775 -7.582 1.00 94.75 281 ILE A O 1
ATOM 2232 N N . PHE A 1 282 ? 11.218 8.994 -7.652 1.00 92.44 282 PHE A N 1
ATOM 2233 C CA . PHE A 1 282 ? 11.289 9.176 -6.199 1.00 92.44 282 PHE A CA 1
ATOM 2234 C C . PHE A 1 282 ? 10.099 9.963 -5.645 1.00 92.44 282 PHE A C 1
ATOM 2236 O O . PHE A 1 282 ? 9.531 9.571 -4.627 1.00 92.44 282 PHE A O 1
ATOM 2243 N N . LEU A 1 283 ? 9.701 11.049 -6.316 1.00 93.12 283 LEU A N 1
ATOM 2244 C CA . LEU A 1 283 ? 8.541 11.842 -5.907 1.00 93.12 283 LEU A CA 1
ATOM 2245 C C . LEU A 1 283 ? 7.252 11.014 -5.954 1.00 93.12 283 LEU A C 1
ATOM 2247 O O . LEU A 1 283 ? 6.490 11.037 -4.992 1.00 93.12 283 LEU A O 1
ATOM 2251 N N . GLU A 1 284 ? 7.030 10.235 -7.014 1.00 94.19 284 GLU A N 1
ATOM 2252 C CA . GLU A 1 284 ? 5.846 9.371 -7.112 1.00 94.19 284 GLU A CA 1
ATOM 2253 C C . GLU A 1 284 ? 5.916 8.156 -6.175 1.00 94.19 284 GLU A C 1
ATOM 2255 O O . GLU A 1 284 ? 4.885 7.673 -5.709 1.00 94.19 284 GLU A O 1
ATOM 2260 N N . GLY A 1 285 ? 7.116 7.682 -5.829 1.00 94.44 285 GLY A N 1
ATOM 2261 C CA . GLY A 1 285 ? 7.317 6.704 -4.758 1.00 94.44 285 GLY A CA 1
ATOM 2262 C C . GLY A 1 285 ? 6.897 7.265 -3.397 1.00 94.44 285 GLY A C 1
ATOM 2263 O O . GLY A 1 285 ? 6.138 6.628 -2.674 1.00 94.44 285 GLY A O 1
ATOM 2264 N N . SER A 1 286 ? 7.298 8.499 -3.078 1.00 92.62 286 SER A N 1
ATOM 2265 C CA . SER A 1 286 ? 6.869 9.202 -1.858 1.00 92.62 286 SER A CA 1
ATOM 2266 C C . SER A 1 286 ? 5.363 9.504 -1.847 1.00 92.62 286 SER A C 1
ATOM 2268 O O . SER A 1 286 ? 4.694 9.393 -0.817 1.00 92.62 286 SER A O 1
ATOM 2270 N N . ASN A 1 287 ? 4.795 9.832 -3.007 1.00 92.56 287 ASN A N 1
ATOM 2271 C CA . ASN A 1 287 ? 3.353 9.985 -3.163 1.00 92.56 287 ASN A CA 1
ATOM 2272 C C . ASN A 1 287 ? 2.629 8.652 -2.898 1.00 92.56 287 ASN A C 1
ATOM 2274 O O . ASN A 1 287 ? 1.661 8.592 -2.143 1.00 92.56 287 ASN A O 1
ATOM 2278 N N . SER A 1 288 ? 3.160 7.554 -3.442 1.00 96.56 288 SER A N 1
ATOM 2279 C CA . SER A 1 288 ? 2.641 6.200 -3.238 1.00 96.56 288 SER A CA 1
ATOM 2280 C C . SER A 1 288 ? 2.612 5.802 -1.762 1.00 96.56 288 SER A C 1
ATOM 2282 O O . SER A 1 288 ? 1.587 5.316 -1.288 1.00 96.56 288 SER A O 1
ATOM 2284 N N . THR A 1 289 ? 3.686 6.051 -1.006 1.00 95.81 289 THR A N 1
ATOM 2285 C CA . THR A 1 289 ? 3.698 5.766 0.440 1.00 95.81 289 THR A CA 1
ATOM 2286 C C . THR A 1 289 ? 2.688 6.627 1.199 1.00 95.81 289 THR A C 1
ATOM 2288 O O . THR A 1 289 ? 2.022 6.127 2.105 1.00 95.81 289 THR A O 1
ATOM 2291 N N . SER A 1 290 ? 2.483 7.879 0.781 1.00 95.12 290 SER A N 1
ATOM 2292 C CA . SER A 1 290 ? 1.460 8.760 1.358 1.00 95.12 290 SER A CA 1
ATOM 2293 C C . SER A 1 290 ? 0.040 8.211 1.160 1.00 95.12 290 SER A C 1
ATOM 2295 O O . SER A 1 290 ? -0.765 8.266 2.087 1.00 95.12 290 SER A O 1
ATOM 2297 N N . TYR A 1 291 ? -0.278 7.617 0.001 1.00 96.44 291 TYR A N 1
ATOM 2298 C CA . TYR A 1 291 ? -1.565 6.932 -0.208 1.00 96.44 291 TYR A CA 1
ATOM 2299 C C . TYR A 1 291 ? -1.779 5.779 0.778 1.00 96.44 291 TYR A C 1
ATOM 2301 O O . TYR A 1 291 ? -2.878 5.642 1.316 1.00 96.44 291 TYR A O 1
ATOM 2309 N N . ILE A 1 292 ? -0.743 4.979 1.047 1.00 98.19 292 ILE A N 1
ATOM 2310 C CA . ILE A 1 292 ? -0.827 3.860 1.997 1.00 98.19 292 ILE A CA 1
ATOM 2311 C C . ILE A 1 292 ? -1.034 4.369 3.427 1.00 98.19 292 ILE A C 1
ATOM 2313 O O . ILE A 1 292 ? -1.915 3.881 4.132 1.00 98.19 292 ILE A O 1
ATOM 2317 N N . GLN A 1 293 ? -0.286 5.392 3.842 1.00 96.75 293 GLN A N 1
ATOM 2318 C CA . GLN A 1 293 ? -0.439 5.995 5.169 1.00 96.75 293 GLN A CA 1
ATOM 2319 C C . GLN A 1 293 ? -1.825 6.628 5.350 1.00 96.75 293 GLN A C 1
ATOM 2321 O O . GLN A 1 293 ? -2.458 6.444 6.387 1.00 96.75 293 GLN A O 1
ATOM 2326 N N . ASN A 1 294 ? -2.339 7.319 4.330 1.00 96.06 294 ASN A N 1
ATOM 2327 C CA . ASN A 1 294 ? -3.689 7.883 4.357 1.00 96.06 294 ASN A CA 1
ATOM 2328 C C . ASN A 1 294 ? -4.761 6.787 4.429 1.00 96.06 294 ASN A C 1
ATOM 2330 O O . ASN A 1 294 ? -5.709 6.914 5.201 1.00 96.06 294 ASN A O 1
ATOM 2334 N N . ALA A 1 295 ? -4.599 5.696 3.675 1.00 97.94 295 ALA A N 1
ATOM 2335 C CA . ALA A 1 295 ? -5.488 4.540 3.758 1.00 97.94 295 ALA A CA 1
ATOM 2336 C C . ALA A 1 295 ? -5.471 3.915 5.162 1.00 97.94 295 ALA A C 1
ATOM 2338 O O . ALA A 1 295 ? -6.525 3.568 5.688 1.00 97.94 295 ALA A O 1
ATOM 2339 N N . PHE A 1 296 ? -4.306 3.834 5.808 1.00 98.06 296 PHE A N 1
ATOM 2340 C CA . PHE A 1 296 ? -4.183 3.345 7.181 1.00 98.06 296 PHE A CA 1
ATOM 2341 C C . PHE A 1 296 ? -4.977 4.200 8.184 1.00 98.06 296 PHE A C 1
ATOM 2343 O O . PHE A 1 296 ? -5.684 3.651 9.024 1.00 98.06 296 PHE A O 1
ATOM 2350 N N . GLN A 1 297 ? -4.962 5.532 8.058 1.00 97.19 297 GLN A N 1
ATOM 2351 C CA . GLN A 1 297 ? -5.733 6.413 8.953 1.00 97.19 297 GLN A CA 1
ATOM 2352 C C . GLN A 1 297 ? -7.246 6.125 8.927 1.00 97.19 297 GLN A C 1
ATOM 2354 O O . GLN A 1 297 ? -7.942 6.341 9.921 1.00 97.19 297 GLN A O 1
ATOM 2359 N N . LEU A 1 298 ? -7.766 5.586 7.819 1.00 98.31 298 LEU A N 1
ATOM 2360 C CA . LEU A 1 298 ? -9.175 5.207 7.689 1.00 98.31 298 LEU A CA 1
ATOM 2361 C C . LEU A 1 298 ? -9.552 3.982 8.537 1.00 98.31 298 LEU A C 1
ATOM 2363 O O . LEU A 1 298 ? -10.743 3.751 8.753 1.00 98.31 298 LEU A O 1
ATOM 2367 N N . PHE A 1 299 ? -8.585 3.228 9.064 1.00 98.12 299 PHE A N 1
ATOM 2368 C CA . PHE A 1 299 ? -8.849 2.111 9.974 1.00 98.12 299 PHE A CA 1
ATOM 2369 C C . PHE A 1 299 ? -9.166 2.540 11.398 1.00 98.12 299 PHE A C 1
ATOM 2371 O O . PHE A 1 299 ? -9.778 1.754 12.116 1.00 98.12 299 PHE A O 1
ATOM 2378 N N . ILE A 1 300 ? -8.815 3.762 11.813 1.00 97.56 300 ILE A N 1
ATOM 2379 C CA . ILE A 1 300 ? -9.014 4.195 13.203 1.00 97.56 300 ILE A CA 1
ATOM 2380 C C . ILE A 1 300 ? -10.484 4.024 13.630 1.00 97.56 300 ILE A C 1
ATOM 2382 O O . ILE A 1 300 ? -10.718 3.330 14.618 1.00 97.56 300 ILE A O 1
ATOM 2386 N N . PRO A 1 301 ? -11.495 4.514 12.878 1.00 97.56 301 PRO A N 1
ATOM 2387 C CA . PRO A 1 301 ? -12.896 4.288 13.238 1.00 97.56 301 PRO A CA 1
ATOM 2388 C C . PRO A 1 301 ? -13.331 2.817 13.183 1.00 97.56 301 PRO A C 1
ATOM 2390 O O . PRO A 1 301 ? -14.255 2.427 13.891 1.00 97.56 301 PRO A O 1
ATOM 2393 N N . ILE A 1 302 ? -12.690 1.998 12.344 1.00 97.44 302 ILE A N 1
ATOM 2394 C CA . ILE A 1 302 ? -12.994 0.566 12.202 1.00 97.44 302 ILE A CA 1
ATOM 2395 C C . ILE A 1 302 ? -12.517 -0.201 13.440 1.00 97.44 302 ILE A C 1
ATOM 2397 O O . ILE A 1 302 ? -13.290 -0.951 14.029 1.00 97.44 302 ILE A O 1
ATOM 2401 N N . LEU A 1 303 ? -11.279 0.039 13.872 1.00 97.00 303 LEU A N 1
ATOM 2402 C CA . LEU A 1 303 ? -10.699 -0.563 15.075 1.00 97.00 303 LEU A CA 1
ATOM 2403 C C . LEU A 1 303 ? -11.406 -0.083 16.345 1.00 97.00 303 LEU A C 1
ATOM 2405 O O . LEU A 1 303 ? -11.685 -0.876 17.240 1.00 97.00 303 LEU A O 1
ATOM 2409 N N . GLN A 1 304 ? -11.748 1.205 16.394 1.00 96.56 304 GLN A N 1
ATOM 2410 C CA . GLN A 1 304 ? -12.543 1.799 17.466 1.00 96.56 304 GLN A CA 1
ATOM 2411 C C . GLN A 1 304 ? -13.913 1.132 17.597 1.00 96.56 304 GLN A C 1
ATOM 2413 O O . GLN A 1 304 ? -14.336 0.823 18.706 1.00 96.56 304 GLN A O 1
ATOM 2418 N N . LEU A 1 305 ? -14.585 0.856 16.476 1.00 94.94 305 LEU A N 1
ATOM 2419 C CA . LEU A 1 305 ? -15.840 0.109 16.491 1.00 94.94 305 LEU A CA 1
ATOM 2420 C C . LEU A 1 305 ? -15.650 -1.334 16.981 1.00 94.94 305 LEU A C 1
ATOM 2422 O O . LEU A 1 305 ? -16.522 -1.834 17.678 1.00 94.94 305 LEU A O 1
ATOM 2426 N N . GLY A 1 306 ? -14.538 -1.992 16.640 1.00 92.00 306 GLY A N 1
ATOM 2427 C CA . GLY A 1 306 ? -14.227 -3.341 17.130 1.00 92.00 306 GLY A CA 1
ATOM 2428 C C . GLY A 1 306 ? -13.946 -3.407 18.639 1.00 92.00 306 GLY A C 1
ATOM 2429 O O . GLY A 1 306 ? -14.138 -4.456 19.249 1.00 92.00 306 GLY A O 1
ATOM 2430 N N . ALA A 1 307 ? -13.513 -2.294 19.243 1.00 92.25 307 ALA A N 1
ATOM 2431 C CA . ALA A 1 307 ? -13.263 -2.173 20.682 1.00 92.25 307 ALA A CA 1
ATOM 2432 C C . ALA A 1 307 ? -14.487 -1.724 21.507 1.00 92.25 307 ALA A C 1
ATOM 2434 O O . ALA A 1 307 ? -14.448 -1.825 22.734 1.00 92.25 307 ALA A O 1
ATOM 2435 N N . ALA A 1 308 ? -15.525 -1.187 20.853 1.00 86.69 308 ALA A N 1
ATOM 2436 C CA . ALA A 1 308 ? -16.728 -0.624 21.478 1.00 86.69 308 ALA A CA 1
ATOM 2437 C C . ALA A 1 308 ? -17.798 -1.687 21.778 1.00 86.69 308 ALA A C 1
ATOM 2439 O O . ALA A 1 308 ? -18.417 -1.595 22.865 1.00 86.69 308 ALA A O 1
#

InterPro domains:
  IPR007998 Protein of unknown function DUF719 [PF05334] (13-83)
  IPR007998 Protein of unknown function DUF719 [PTHR12842] (13-307)

Radius of gyration: 32.68 Å; chains: 1; bounding box: 54×80×111 Å

Foldseek 3Di:
DDDDDDDDDDDDDDDDDDDDDDDDPDDDDDDDDPPDDPPDVVVVVVVVVVVVVVVVVVVVVVVVVVVVVCLDLVNLLVVLVLVVLLVLLLVLLVVLLVVVCVVLVVDDDPVNVVLVVLLVVLVVLQDADPLCVLQVPLLLPDALVNLVVLLCVLCVPPDPVQDQDCVQLSVLSVVLVVVLVPQADPVRDGDDLVNLLSSLSNSLSNLLSSLSNRLSVSLVVLLPDPDDPLSSVSSSLSSSLSSSLSNLSSSLSNSLVSLVVCCVPPDVPCVVVSVVSNVVSVVSSVVSSVSSSVSSVSCSSSSSSNSD